Protein AF-A0A3A0B2M3-F1 (afdb_monomer_lite)

Radius of gyration: 29.24 Å; chains: 1; bounding box: 65×42×83 Å

pLDDT: mean 71.59, std 19.66, range [36.34, 98.5]

Secondary structure (DSSP, 8-state):
-HHHHHHHHHHHHH-SSHHHHHSHHHHHHHHHHHHHHHHHHHHHHHHHHTTS--HHHHHHHHHHHHHHHHHHHHHHHHHHSS--GGGT-S-----EEEEEEETTEEEEEEEES-SSEEEEEEEEEEESSTT--SPPSEEEEEEETTTEEEEPBPPBTTBTTEEEEEEEEE-SSEEEEEEEEEE-SSS--EEEEEEEEEETTEEEETT--------THHHHHHHHHHHHHHHHHHHHHHHHTTSTTHHHHHHHHHHHHHHHHHHHHHHHHTT--

Structure (mmCIF, N/CA/C/O backbone):
data_AF-A0A3A0B2M3-F1
#
_entry.id   AF-A0A3A0B2M3-F1
#
loop_
_atom_site.group_PDB
_atom_site.id
_atom_site.type_symbol
_atom_site.label_atom_id
_atom_site.label_alt_id
_atom_site.label_comp_id
_atom_site.label_asym_id
_atom_site.label_entity_id
_atom_site.label_seq_id
_atom_site.pdbx_PDB_ins_code
_atom_site.Cartn_x
_atom_site.Cartn_y
_atom_site.Cartn_z
_atom_site.occupancy
_atom_site.B_iso_or_equiv
_atom_site.auth_seq_id
_atom_site.auth_comp_id
_atom_site.auth_asym_id
_atom_site.auth_atom_id
_atom_site.pdbx_PDB_model_num
ATOM 1 N N . ALA A 1 1 ? -22.576 14.090 24.987 1.00 40.59 1 ALA A N 1
ATOM 2 C CA . ALA A 1 1 ? -22.164 14.483 23.624 1.00 40.59 1 ALA A CA 1
ATOM 3 C C . ALA A 1 1 ? -20.732 14.031 23.325 1.00 40.59 1 ALA A C 1
ATOM 5 O O . ALA A 1 1 ? -20.588 13.093 22.557 1.00 40.59 1 ALA A O 1
ATOM 6 N N . ALA A 1 2 ? -19.710 14.569 24.007 1.00 41.69 2 ALA A N 1
ATOM 7 C CA . ALA A 1 2 ? -18.292 14.256 23.750 1.00 41.69 2 ALA A CA 1
ATOM 8 C C . ALA A 1 2 ? -17.907 12.759 23.834 1.00 41.69 2 ALA A C 1
ATOM 10 O O . ALA A 1 2 ? -17.133 12.273 23.016 1.00 41.69 2 ALA A O 1
ATOM 11 N N . GLY A 1 3 ? -18.474 12.002 24.784 1.00 42.16 3 GLY A N 1
ATOM 12 C CA . GLY A 1 3 ? -18.212 10.559 24.894 1.00 42.16 3 GLY A CA 1
ATOM 13 C C . GLY A 1 3 ? -18.808 9.733 23.748 1.00 42.16 3 GLY A C 1
ATOM 14 O O . GLY A 1 3 ? -18.207 8.758 23.322 1.00 42.16 3 GLY A O 1
ATOM 15 N N . LEU A 1 4 ? -19.952 10.156 23.202 1.00 45.94 4 LEU A N 1
ATOM 16 C CA . LEU A 1 4 ? -20.638 9.480 22.093 1.00 45.94 4 LEU A CA 1
ATOM 17 C C . LEU A 1 4 ? -19.923 9.741 20.762 1.00 45.94 4 LEU A C 1
ATOM 19 O O . LEU A 1 4 ? -19.739 8.821 19.972 1.00 45.94 4 LEU A O 1
ATOM 23 N N . THR A 1 5 ? -19.452 10.973 20.551 1.00 49.47 5 THR A N 1
ATOM 24 C CA . THR A 1 5 ? -18.605 11.327 19.404 1.00 49.47 5 THR A CA 1
ATOM 25 C C . THR A 1 5 ? -17.232 10.660 19.488 1.00 49.47 5 THR A C 1
ATOM 27 O O . THR A 1 5 ? -16.741 10.178 18.475 1.00 49.47 5 THR A O 1
ATOM 30 N N . GLY A 1 6 ? -16.647 10.547 20.687 1.00 50.62 6 GLY A N 1
ATOM 31 C CA . GLY A 1 6 ? -15.408 9.794 20.911 1.00 50.62 6 GLY A CA 1
ATOM 32 C C . GLY A 1 6 ? -15.563 8.292 20.657 1.00 50.62 6 GLY A C 1
ATOM 33 O O . GLY A 1 6 ? -14.692 7.688 20.044 1.00 50.62 6 GLY A O 1
ATOM 34 N N . LEU A 1 7 ? -16.696 7.697 21.050 1.00 52.62 7 LEU A N 1
ATOM 35 C CA . LEU A 1 7 ? -17.005 6.286 20.794 1.00 52.62 7 LEU A CA 1
ATOM 36 C C . LEU A 1 7 ? -17.216 6.003 19.295 1.00 52.62 7 LEU A C 1
ATOM 38 O O . LEU A 1 7 ? -16.755 4.989 18.779 1.00 52.62 7 LEU A O 1
ATOM 42 N N . LEU A 1 8 ? -17.895 6.911 18.586 1.00 54.41 8 LEU A N 1
ATOM 43 C CA . LEU A 1 8 ? -18.106 6.820 17.138 1.00 54.41 8 LEU A CA 1
ATOM 44 C C . LEU A 1 8 ? -16.801 7.004 16.351 1.00 54.41 8 LEU A C 1
ATOM 46 O O . LEU A 1 8 ? -16.586 6.290 15.374 1.00 54.41 8 LEU A O 1
ATOM 50 N N . ALA A 1 9 ? -15.923 7.910 16.791 1.00 52.88 9 ALA A N 1
ATOM 51 C CA . ALA A 1 9 ? -14.593 8.086 16.212 1.00 52.88 9 ALA A CA 1
ATOM 52 C C . ALA A 1 9 ? -13.697 6.859 16.459 1.00 52.88 9 ALA A C 1
ATOM 54 O O . ALA A 1 9 ? -13.091 6.354 15.520 1.00 52.88 9 ALA A O 1
ATOM 55 N N . ALA A 1 10 ? -13.698 6.315 17.680 1.00 51.47 10 ALA A N 1
ATOM 56 C CA . ALA A 1 10 ? -12.967 5.097 18.030 1.00 51.47 10 ALA A CA 1
ATOM 57 C C . ALA A 1 10 ? -13.433 3.883 17.208 1.00 51.47 10 ALA A C 1
ATOM 59 O O . ALA A 1 10 ? -12.614 3.131 16.688 1.00 51.47 10 ALA A O 1
ATOM 60 N N . ARG A 1 11 ? -14.749 3.721 17.006 1.00 57.56 11 ARG A N 1
ATOM 61 C CA . ARG A 1 11 ? -15.293 2.639 16.169 1.00 57.56 11 ARG A CA 1
ATOM 62 C C . ARG A 1 11 ? -14.832 2.736 14.713 1.00 57.56 11 ARG A C 1
ATOM 64 O O . ARG A 1 11 ? -14.599 1.707 14.093 1.00 57.56 11 ARG A O 1
ATOM 71 N N . ARG A 1 12 ? -14.723 3.953 14.172 1.00 55.78 12 ARG A N 1
ATOM 72 C CA . ARG A 1 12 ? -14.242 4.175 12.801 1.00 55.78 12 ARG A CA 1
ATOM 73 C C . ARG A 1 12 ? -12.731 3.975 12.666 1.00 55.78 12 ARG A C 1
ATOM 75 O O . ARG A 1 12 ? -12.301 3.528 11.618 1.00 55.78 12 ARG A O 1
ATOM 82 N N . GLN A 1 13 ? -11.954 4.281 13.707 1.00 52.62 13 GLN A N 1
ATOM 83 C CA . GLN A 1 13 ? -10.486 4.230 13.663 1.00 52.62 13 GLN A CA 1
ATOM 84 C C . GLN A 1 13 ? -9.895 2.847 13.950 1.00 52.62 13 GLN A C 1
ATOM 86 O O . GLN A 1 13 ? -8.870 2.500 13.383 1.00 52.62 13 GLN A O 1
ATOM 91 N N . ILE A 1 14 ? -10.504 2.064 14.843 1.00 53.06 14 ILE A N 1
ATOM 92 C CA . ILE A 1 14 ? -9.879 0.824 15.333 1.00 53.06 14 ILE A CA 1
ATOM 93 C C . ILE A 1 14 ? -10.215 -0.366 14.421 1.00 53.06 14 ILE A C 1
ATOM 95 O O . ILE A 1 14 ? -9.437 -1.310 14.349 1.00 53.06 14 ILE A O 1
ATOM 99 N N . GLY A 1 15 ? -11.342 -0.336 13.697 1.00 47.78 15 GLY A N 1
ATOM 100 C CA . GLY A 1 15 ? -11.754 -1.374 12.736 1.00 47.78 15 GLY A CA 1
ATOM 101 C C . GLY A 1 15 ? -12.092 -2.749 13.349 1.00 47.78 15 GLY A C 1
ATOM 102 O O . GLY A 1 15 ? -13.028 -3.393 12.891 1.00 47.78 15 GLY A O 1
ATOM 103 N N . ASN A 1 16 ? -11.401 -3.162 14.420 1.00 55.19 16 ASN A N 1
ATOM 104 C CA . ASN A 1 16 ? -11.491 -4.444 15.118 1.00 55.19 16 ASN A CA 1
ATOM 105 C C . ASN A 1 16 ? -11.143 -4.342 16.610 1.00 55.19 16 ASN A C 1
ATOM 107 O O . ASN A 1 16 ? -10.372 -3.485 17.023 1.00 55.19 16 ASN A O 1
ATOM 111 N N . TRP A 1 17 ? -11.660 -5.266 17.426 1.00 56.72 17 TRP A N 1
ATOM 112 C CA . TRP A 1 17 ? -11.395 -5.300 18.874 1.00 56.72 17 TRP A CA 1
ATOM 113 C C . TRP A 1 17 ? -9.992 -5.790 19.245 1.00 56.72 17 TRP A C 1
ATOM 115 O O . TRP A 1 17 ? -9.497 -5.389 20.293 1.00 56.72 17 TRP A O 1
ATOM 125 N N . ASP A 1 18 ? -9.310 -6.541 18.378 1.00 52.19 18 ASP A N 1
ATOM 126 C CA . ASP A 1 18 ? -7.882 -6.841 18.573 1.00 52.19 18 ASP A CA 1
ATOM 127 C C . ASP A 1 18 ? -7.075 -5.540 18.575 1.00 52.19 18 ASP A C 1
ATOM 129 O O . ASP A 1 18 ? -6.241 -5.311 19.443 1.00 52.19 18 ASP A O 1
ATOM 133 N N . GLY A 1 19 ? -7.461 -4.581 17.727 1.00 54.56 19 GLY A N 1
ATOM 134 C CA . GLY A 1 19 ? -6.887 -3.243 17.747 1.00 54.56 19 GLY A CA 1
ATOM 135 C C . GLY A 1 19 ? -7.123 -2.494 19.063 1.00 54.56 19 GLY A C 1
ATOM 136 O O . GLY A 1 19 ? -6.369 -1.584 19.387 1.00 54.56 19 GLY A O 1
ATOM 137 N N . LEU A 1 20 ? -8.121 -2.868 19.868 1.00 55.94 20 LEU A N 1
ATOM 138 C CA . LEU A 1 20 ? -8.372 -2.241 21.167 1.00 55.94 20 LEU A CA 1
ATOM 139 C C . LEU A 1 20 ? -7.405 -2.690 22.265 1.00 55.94 20 LEU A C 1
ATOM 141 O O . LEU A 1 20 ? -7.225 -1.950 23.229 1.00 55.94 20 LEU A O 1
ATOM 145 N N . VAL A 1 21 ? -6.788 -3.860 22.134 1.00 62.50 21 VAL A N 1
ATOM 146 C CA . VAL A 1 21 ? -5.862 -4.394 23.145 1.00 62.50 21 VAL A CA 1
ATOM 147 C C . VAL A 1 21 ? -4.427 -4.448 22.620 1.00 62.50 21 VAL A C 1
ATOM 149 O O . VAL A 1 21 ? -3.500 -4.200 23.387 1.00 62.50 21 VAL A O 1
ATOM 152 N N . ASP A 1 22 ? -4.259 -4.662 21.314 1.00 54.16 22 ASP A N 1
ATOM 153 C CA . ASP A 1 22 ? -2.958 -4.818 20.658 1.00 54.16 22 ASP A CA 1
ATOM 154 C C . ASP A 1 22 ? -2.401 -3.509 20.091 1.00 54.16 22 ASP A C 1
ATOM 156 O O . ASP A 1 22 ? -1.199 -3.416 19.840 1.00 54.16 22 ASP A O 1
ATOM 160 N N . THR A 1 23 ? -3.231 -2.470 19.904 1.00 55.34 23 THR A N 1
ATOM 161 C CA . THR A 1 23 ? -2.711 -1.151 19.511 1.00 55.34 23 THR A CA 1
ATOM 162 C C . THR A 1 23 ? -2.535 -0.243 20.728 1.00 55.34 23 THR A C 1
ATOM 164 O O . THR A 1 23 ? -3.391 -0.217 21.623 1.00 55.34 23 THR A O 1
ATOM 167 N N . PRO A 1 24 ? -1.479 0.594 20.748 1.00 57.19 24 PRO A N 1
ATOM 168 C CA . PRO A 1 24 ? -1.301 1.619 21.774 1.00 57.19 24 PRO A CA 1
ATOM 169 C C . PRO A 1 24 ? -2.536 2.523 21.928 1.00 57.19 24 PRO A C 1
ATOM 171 O O . PRO A 1 24 ? -2.872 2.939 23.036 1.00 57.19 24 PRO A O 1
ATOM 174 N N . TYR A 1 25 ? -3.247 2.796 20.827 1.00 60.53 25 TYR A N 1
ATOM 175 C CA . TYR A 1 25 ? -4.474 3.594 20.817 1.00 60.53 25 TYR A CA 1
ATOM 176 C C . TYR A 1 25 ? -5.606 2.933 21.608 1.00 60.53 25 TYR A C 1
ATOM 178 O O . TYR A 1 25 ? -6.249 3.570 22.449 1.00 60.53 25 TYR A O 1
ATOM 186 N N . GLY A 1 26 ? -5.835 1.649 21.345 1.00 62.22 26 GLY A N 1
ATOM 187 C CA . GLY A 1 26 ? -6.844 0.849 22.014 1.00 62.22 26 GLY A CA 1
ATOM 188 C C . GLY A 1 26 ? -6.680 0.840 23.530 1.00 62.22 26 GLY A C 1
ATOM 189 O O . GLY A 1 26 ? -7.622 1.133 24.274 1.00 62.22 26 GLY A O 1
ATOM 190 N N . LEU A 1 27 ? -5.445 0.618 23.980 1.00 63.41 27 LEU A N 1
ATOM 191 C CA . LEU A 1 27 ? -5.093 0.609 25.394 1.00 63.41 27 LEU A CA 1
ATOM 192 C C . LEU A 1 27 ? -5.392 1.964 26.058 1.00 63.41 27 LEU A C 1
ATOM 194 O O . LEU A 1 27 ? -6.010 2.018 27.125 1.00 63.41 27 LEU A O 1
ATOM 198 N N . TRP A 1 28 ? -5.060 3.076 25.396 1.00 67.38 28 TRP A N 1
ATOM 199 C CA . TRP A 1 28 ? -5.401 4.416 25.882 1.00 67.38 28 TRP A CA 1
ATOM 200 C C . TRP A 1 28 ? -6.911 4.677 25.935 1.00 67.38 28 TRP A C 1
ATOM 202 O O . TRP A 1 28 ? -7.394 5.352 26.850 1.00 67.38 28 TRP A O 1
ATOM 212 N N . PHE A 1 29 ? -7.676 4.145 24.984 1.00 67.62 29 PHE A N 1
ATOM 213 C CA . PHE A 1 29 ? -9.132 4.243 24.990 1.00 67.62 29 PHE A CA 1
ATOM 214 C C . PHE A 1 29 ? -9.759 3.457 26.155 1.00 67.62 29 PHE A C 1
ATOM 216 O O . PHE A 1 29 ? -10.631 3.987 26.850 1.00 67.62 29 PHE A O 1
ATOM 223 N N . ILE A 1 30 ? -9.272 2.242 26.432 1.00 69.00 30 ILE A N 1
ATOM 224 C CA . ILE A 1 30 ? -9.694 1.429 27.586 1.00 69.00 30 ILE A CA 1
ATOM 225 C C . ILE A 1 30 ? -9.418 2.168 28.899 1.00 69.00 30 ILE A C 1
ATOM 227 O O . ILE A 1 30 ? -10.302 2.259 29.755 1.00 69.00 30 ILE A O 1
ATOM 231 N N . VAL A 1 31 ? -8.229 2.764 29.045 1.00 69.94 31 VAL A N 1
ATOM 232 C CA . VAL A 1 31 ? -7.876 3.571 30.224 1.00 69.94 31 VAL A CA 1
ATOM 233 C C . VAL A 1 31 ? -8.857 4.735 30.407 1.00 69.94 31 VAL A C 1
ATOM 235 O O . VAL A 1 31 ? -9.361 4.947 31.511 1.00 69.94 31 VAL A O 1
ATOM 238 N N . LYS A 1 32 ? -9.204 5.456 29.332 1.00 65.69 32 LYS A N 1
ATOM 239 C CA . LYS A 1 32 ? -10.190 6.553 29.384 1.00 65.69 32 LYS A CA 1
ATOM 240 C C . LYS A 1 32 ? -11.571 6.066 29.836 1.00 65.69 32 LYS A C 1
ATOM 242 O O . LYS A 1 32 ? -12.200 6.714 30.675 1.00 65.69 32 LYS A O 1
ATOM 247 N N . LEU A 1 33 ? -12.034 4.924 29.327 1.00 65.50 33 LEU A N 1
ATOM 248 C CA . LEU A 1 33 ? -13.301 4.311 29.741 1.00 65.50 33 LEU A CA 1
ATOM 249 C C . LEU A 1 33 ? -13.297 3.926 31.224 1.00 65.50 33 LEU A C 1
ATOM 251 O O . LEU A 1 33 ? -14.255 4.238 31.932 1.00 65.50 33 LEU A O 1
ATOM 255 N N . LEU A 1 34 ? -12.211 3.319 31.707 1.00 70.19 34 LEU A N 1
ATOM 256 C CA . LEU A 1 34 ? -12.038 2.968 33.119 1.00 70.19 34 LEU A CA 1
ATOM 257 C C . LEU A 1 34 ? -12.140 4.196 34.028 1.00 70.19 34 LEU A C 1
ATOM 259 O O . LEU A 1 34 ? -12.860 4.162 35.027 1.00 70.19 34 LEU A O 1
ATOM 263 N N . VAL A 1 35 ? -11.487 5.302 33.656 1.00 69.94 35 VAL A N 1
ATOM 264 C CA . VAL A 1 35 ? -11.556 6.564 34.411 1.00 69.94 35 VAL A CA 1
ATOM 265 C C . VAL A 1 35 ? -12.989 7.104 34.465 1.00 69.94 35 VAL A C 1
ATOM 267 O O . VAL A 1 35 ? -13.445 7.520 35.531 1.00 69.94 35 VAL A O 1
ATOM 270 N N . ILE A 1 36 ? -13.729 7.061 33.351 1.00 68.12 36 ILE A N 1
ATOM 271 C CA . ILE A 1 36 ? -15.131 7.512 33.304 1.00 68.12 36 ILE A CA 1
ATOM 272 C C . ILE A 1 36 ? -16.019 6.637 34.196 1.00 68.12 36 ILE A C 1
ATOM 274 O O . ILE A 1 36 ? -16.822 7.167 34.965 1.00 68.12 36 ILE A O 1
ATOM 278 N N . VAL A 1 37 ? -15.874 5.310 34.130 1.00 70.00 37 VAL A N 1
ATOM 279 C CA . VAL A 1 37 ? -16.649 4.372 34.960 1.00 70.00 37 VAL A CA 1
ATOM 280 C C . VAL A 1 37 ? -16.361 4.591 36.445 1.00 70.00 37 VAL A C 1
ATOM 282 O O . VAL A 1 37 ? -17.299 4.669 37.240 1.00 70.00 37 VAL A O 1
ATOM 285 N N . LEU A 1 38 ? -15.091 4.770 36.822 1.00 67.94 38 LEU A N 1
ATOM 286 C CA . LEU A 1 38 ? -14.694 5.095 38.195 1.00 67.94 38 LEU A CA 1
ATOM 287 C C . LEU A 1 38 ? -15.310 6.418 38.667 1.00 67.94 38 LEU A C 1
ATOM 289 O O . LEU A 1 38 ? -15.880 6.478 39.759 1.00 67.94 38 LEU A O 1
ATOM 293 N N . ALA A 1 39 ? -15.260 7.463 37.836 1.00 65.06 39 ALA A N 1
ATOM 294 C CA . ALA A 1 39 ? -15.858 8.758 38.152 1.00 65.06 39 ALA A CA 1
ATOM 295 C C . ALA A 1 39 ? -17.380 8.652 38.353 1.00 65.06 39 ALA A C 1
ATOM 297 O O . ALA A 1 39 ? -17.919 9.166 39.337 1.00 65.06 39 ALA A O 1
ATOM 298 N N . LEU A 1 40 ? -18.080 7.932 37.471 1.00 67.56 40 LEU A N 1
ATOM 299 C CA . LEU A 1 40 ? -19.522 7.706 37.588 1.00 67.56 40 LEU A CA 1
ATOM 300 C C . LEU A 1 40 ? -19.870 6.894 38.843 1.00 67.56 40 LEU A C 1
ATOM 302 O O . LEU A 1 40 ? -20.776 7.287 39.582 1.00 67.56 40 LEU A O 1
ATOM 306 N N . GLY A 1 41 ? -19.116 5.832 39.138 1.00 68.50 41 GLY A N 1
ATOM 307 C CA . GLY A 1 41 ? -19.287 5.025 40.349 1.00 68.50 41 GLY A CA 1
ATOM 308 C C . GLY A 1 41 ? -19.162 5.853 41.631 1.00 68.50 41 GLY A C 1
ATOM 309 O O . GLY A 1 41 ? -19.988 5.737 42.535 1.00 68.50 41 GLY A O 1
ATOM 310 N N . LEU A 1 42 ? -18.198 6.774 41.681 1.00 64.00 42 LEU A N 1
ATOM 311 C CA . LEU A 1 42 ? -18.011 7.684 42.816 1.00 64.00 42 LEU A CA 1
ATOM 312 C C . LEU A 1 42 ? -19.157 8.681 42.990 1.00 64.00 42 LEU A C 1
ATOM 314 O O . LEU A 1 42 ? -19.599 8.916 44.118 1.00 64.00 42 LEU A O 1
ATOM 318 N N . THR A 1 43 ? -19.678 9.242 41.896 1.00 64.75 43 THR A N 1
ATOM 319 C CA . THR A 1 43 ? -20.846 10.139 41.980 1.00 64.75 43 THR A CA 1
ATOM 320 C C . THR A 1 43 ? -22.098 9.410 42.464 1.00 64.75 43 THR A C 1
ATOM 322 O O . THR A 1 43 ? -22.903 9.985 43.195 1.00 64.75 43 THR A O 1
ATOM 325 N N . ALA A 1 44 ? -22.250 8.127 42.123 1.00 67.00 44 ALA A N 1
ATOM 326 C CA . ALA A 1 44 ? -23.338 7.294 42.626 1.00 67.00 44 ALA A CA 1
ATOM 327 C C . ALA A 1 44 ? -23.170 6.939 44.118 1.00 67.00 44 ALA A C 1
ATOM 329 O O . ALA A 1 44 ? -24.165 6.750 44.817 1.00 67.00 44 ALA A O 1
ATOM 330 N N . TRP A 1 45 ? -21.932 6.904 44.626 1.00 62.06 45 TRP A N 1
ATOM 331 C CA . TRP A 1 45 ? -21.626 6.567 46.021 1.00 62.06 45 TRP A CA 1
ATOM 332 C C . TRP A 1 45 ? -21.849 7.732 47.005 1.00 62.06 45 TRP A C 1
ATOM 334 O O . TRP A 1 45 ? -22.167 7.510 48.176 1.00 62.06 45 TRP A O 1
ATOM 344 N N . GLN A 1 46 ? -21.737 8.989 46.555 1.00 62.00 46 GLN A N 1
ATOM 345 C CA . GLN A 1 46 ? -21.932 10.188 47.392 1.00 62.00 46 GLN A CA 1
ATOM 346 C C . GLN A 1 46 ? -23.184 10.180 48.298 1.00 62.00 46 GLN A C 1
ATOM 348 O O . GLN A 1 46 ? -23.046 10.465 49.495 1.00 62.00 46 GLN A O 1
ATOM 353 N N . PRO A 1 47 ? -24.397 9.872 47.797 1.00 61.16 47 PRO A N 1
ATOM 354 C CA . PRO A 1 47 ? -25.610 9.897 48.618 1.00 61.16 47 PRO A CA 1
ATOM 355 C C . PRO A 1 47 ? -25.650 8.809 49.704 1.00 61.16 47 PRO A C 1
ATOM 357 O O . PRO A 1 47 ? -26.304 9.003 50.730 1.00 61.16 47 PRO A O 1
ATOM 360 N N . LEU A 1 48 ? -24.930 7.694 49.533 1.00 61.56 48 LEU A N 1
ATOM 361 C CA . LEU A 1 48 ? -24.852 6.623 50.536 1.00 61.56 48 LEU A CA 1
ATOM 362 C C . LEU A 1 48 ? -24.005 7.046 51.746 1.00 61.56 48 LEU A C 1
ATOM 364 O O . LEU A 1 48 ? -24.371 6.779 52.889 1.00 61.56 48 LEU A O 1
ATOM 368 N N . LEU A 1 49 ? -22.920 7.787 51.508 1.00 61.53 49 LEU A N 1
ATOM 369 C CA . LEU A 1 49 ? -22.048 8.317 52.564 1.00 61.53 49 LEU A CA 1
ATOM 370 C C . LEU A 1 49 ? -22.726 9.405 53.407 1.00 61.53 49 LEU A C 1
ATOM 372 O O . LEU A 1 49 ? -22.477 9.494 54.605 1.00 61.53 49 LEU A O 1
ATOM 376 N N . HIS A 1 50 ? -23.634 10.190 52.820 1.00 59.88 50 HIS A N 1
ATOM 377 C CA . HIS A 1 50 ? -24.377 11.225 53.551 1.00 59.88 50 HIS A CA 1
ATOM 378 C C . HIS A 1 50 ? -25.344 10.651 54.600 1.00 59.88 50 HIS A C 1
ATOM 380 O O . HIS A 1 50 ? -25.737 11.363 55.527 1.00 59.88 50 HIS A O 1
ATOM 386 N N . ARG A 1 51 ? -25.713 9.368 54.483 1.00 61.94 51 ARG A N 1
ATOM 387 C CA . ARG A 1 51 ? -26.570 8.665 55.452 1.00 61.94 51 ARG A CA 1
ATOM 388 C C . ARG A 1 51 ? -25.791 8.045 56.605 1.00 61.94 51 ARG A C 1
ATOM 390 O O . ARG A 1 51 ? -26.327 7.935 57.702 1.00 61.94 51 ARG A O 1
ATOM 397 N N . ALA A 1 52 ? -24.524 7.703 56.390 1.00 58.59 52 ALA A N 1
ATOM 398 C CA . ALA A 1 52 ? -23.631 7.174 57.414 1.00 58.59 52 ALA A CA 1
ATOM 399 C C . ALA A 1 52 ? -23.003 8.321 58.233 1.00 58.59 52 ALA A C 1
ATOM 401 O O . ALA A 1 52 ? -21.813 8.620 58.129 1.00 58.59 52 ALA A O 1
ATOM 402 N N . ARG A 1 53 ? -23.812 9.025 59.034 1.00 53.44 53 ARG A N 1
ATOM 403 C CA . ARG A 1 53 ? -23.333 10.127 59.884 1.00 53.44 53 ARG A CA 1
ATOM 404 C C . ARG A 1 53 ? -22.615 9.599 61.131 1.00 53.44 53 ARG A C 1
ATOM 406 O O . ARG A 1 53 ? -23.227 9.392 62.169 1.00 53.44 53 ARG A O 1
ATOM 413 N N . GLY A 1 54 ? -21.296 9.448 61.019 1.00 59.38 54 GLY A N 1
ATOM 414 C CA . GLY A 1 54 ? -20.352 9.378 62.138 1.00 59.38 54 GLY A CA 1
ATOM 415 C C . GLY A 1 54 ? -19.205 10.363 61.896 1.00 59.38 54 GLY A C 1
ATOM 416 O O . GLY A 1 54 ? -18.507 10.266 60.885 1.00 59.38 54 GLY A O 1
ATOM 417 N N . THR A 1 55 ? -19.016 11.332 62.795 1.00 59.69 55 THR A N 1
ATOM 418 C CA . THR A 1 55 ? -18.197 12.549 62.588 1.00 59.69 55 THR A CA 1
ATOM 419 C C . THR A 1 55 ? -16.733 12.283 62.202 1.00 59.69 55 THR A C 1
ATOM 421 O O . THR A 1 55 ? -16.140 13.080 61.479 1.00 59.69 55 THR A O 1
ATOM 424 N N . GLY A 1 56 ? -16.159 11.135 62.585 1.00 63.72 56 GLY A N 1
ATOM 425 C CA . GLY A 1 56 ? -14.786 10.746 62.226 1.00 63.72 56 GLY A CA 1
ATOM 426 C C . GLY A 1 56 ? -14.624 9.971 60.906 1.00 63.72 56 GLY A C 1
ATOM 427 O O . GLY A 1 56 ? -13.539 9.977 60.319 1.00 63.72 56 GLY A O 1
ATOM 428 N N . ALA A 1 57 ? -15.674 9.299 60.422 1.00 60.56 57 ALA A N 1
ATOM 429 C CA . ALA A 1 57 ? -15.635 8.534 59.168 1.00 60.56 57 ALA A CA 1
ATOM 430 C C . ALA A 1 57 ? -15.860 9.443 57.950 1.00 60.56 57 ALA A C 1
ATOM 432 O O . ALA A 1 57 ? -15.226 9.262 56.911 1.00 60.56 57 ALA A O 1
ATOM 433 N N . VAL A 1 58 ? -16.683 10.482 58.121 1.00 62.66 58 VAL A N 1
ATOM 434 C CA . VAL A 1 58 ? -16.973 11.486 57.088 1.00 62.66 58 VAL A CA 1
ATOM 435 C C . VAL A 1 58 ? -15.708 12.249 56.688 1.00 62.66 58 VAL A C 1
ATOM 437 O O . VAL A 1 58 ? -15.441 12.398 55.500 1.00 62.66 58 VAL A O 1
ATOM 440 N N . ALA A 1 59 ? -14.871 12.655 57.649 1.00 66.19 59 ALA A N 1
ATOM 441 C CA . ALA A 1 59 ? -13.628 13.376 57.358 1.00 66.19 59 ALA A CA 1
ATOM 442 C C . ALA A 1 59 ? -12.607 12.523 56.576 1.00 66.19 59 ALA A C 1
ATOM 444 O O . ALA A 1 59 ? -11.943 13.025 55.667 1.00 66.19 59 ALA A O 1
ATOM 445 N N . ARG A 1 60 ? -12.500 11.222 56.887 1.00 68.62 60 ARG A N 1
ATOM 446 C CA . ARG A 1 60 ? -11.643 10.282 56.140 1.00 68.62 60 ARG A CA 1
ATOM 447 C C . ARG A 1 60 ? -12.181 10.006 54.738 1.00 68.62 60 ARG A C 1
ATOM 449 O O . ARG A 1 60 ? -11.402 10.034 53.789 1.00 68.62 60 ARG A O 1
ATOM 456 N N . ALA A 1 61 ? -13.493 9.820 54.600 1.00 66.81 61 ALA A N 1
ATOM 457 C CA . ALA A 1 61 ? -14.139 9.656 53.301 1.00 66.81 61 ALA A CA 1
ATOM 458 C C . ALA A 1 61 ? -13.930 10.891 52.411 1.00 66.81 61 ALA A C 1
ATOM 460 O O . ALA A 1 61 ? -13.572 10.752 51.247 1.00 66.81 61 ALA A O 1
ATOM 461 N N . HIS A 1 62 ? -14.044 12.097 52.975 1.00 67.06 62 HIS A N 1
ATOM 462 C CA . HIS A 1 62 ? -13.842 13.343 52.236 1.00 67.06 62 HIS A CA 1
ATOM 463 C C . HIS A 1 62 ? -12.392 13.510 51.751 1.00 67.06 62 HIS A C 1
ATOM 465 O O . HIS A 1 62 ? -12.166 13.940 50.622 1.00 67.06 62 HIS A O 1
ATOM 471 N N . ARG A 1 63 ? -11.397 13.128 52.569 1.00 71.56 63 ARG A N 1
ATOM 472 C CA . ARG A 1 63 ? -9.978 13.138 52.162 1.00 71.56 63 ARG A CA 1
ATOM 473 C C . ARG A 1 63 ? -9.686 12.118 51.061 1.00 71.56 63 ARG A C 1
ATOM 475 O O . ARG A 1 63 ? -8.992 12.459 50.109 1.00 71.56 63 ARG A O 1
ATOM 482 N N . ALA A 1 64 ? -10.242 10.909 51.157 1.00 65.44 64 ALA A N 1
ATOM 483 C CA . ALA A 1 64 ? -10.116 9.895 50.108 1.00 65.44 64 ALA A CA 1
ATOM 484 C C . ALA A 1 64 ? -10.747 10.367 48.788 1.00 65.44 64 ALA A C 1
ATOM 486 O O . ALA A 1 64 ? -10.179 10.170 47.717 1.00 65.44 64 ALA A O 1
ATOM 487 N N . GLN A 1 65 ? -11.882 11.061 48.871 1.00 65.25 65 GLN A N 1
ATOM 488 C CA . GLN A 1 65 ? -12.588 11.595 47.712 1.00 65.25 65 GLN A CA 1
ATOM 489 C C . GLN A 1 65 ? -11.804 12.715 47.016 1.00 65.25 65 GLN A C 1
ATOM 491 O O . GLN A 1 65 ? -11.709 12.720 45.792 1.00 65.25 65 GLN A O 1
ATOM 496 N N . VAL A 1 66 ? -11.190 13.624 47.782 1.00 69.69 66 VAL A N 1
ATOM 497 C CA . VAL A 1 66 ? -10.331 14.692 47.241 1.00 69.69 66 VAL A CA 1
ATOM 498 C C . VAL A 1 66 ? -9.048 14.120 46.635 1.00 69.69 66 VAL A C 1
ATOM 500 O O . VAL A 1 66 ? -8.681 14.509 45.529 1.00 69.69 66 VAL A O 1
ATOM 503 N N . ALA A 1 67 ? -8.393 13.166 47.305 1.00 67.56 67 ALA A N 1
ATOM 504 C CA . ALA A 1 67 ? -7.190 12.516 46.781 1.00 67.56 67 ALA A CA 1
ATOM 505 C C . ALA A 1 67 ? -7.471 11.775 45.464 1.00 67.56 67 ALA A C 1
ATOM 507 O O . ALA A 1 67 ? -6.703 11.884 44.510 1.00 67.56 67 ALA A O 1
ATOM 508 N N . PHE A 1 68 ? -8.606 11.078 45.379 1.00 64.50 68 PHE A N 1
ATOM 509 C CA . PHE A 1 68 ? -9.002 10.366 44.170 1.00 64.50 68 PHE A CA 1
ATOM 510 C C . PHE A 1 68 ? -9.439 11.312 43.044 1.00 64.50 68 PHE A C 1
ATOM 512 O O . PHE A 1 68 ? -9.058 11.107 41.897 1.00 64.50 68 PHE A O 1
ATOM 519 N N . ALA A 1 69 ? -10.186 12.380 43.350 1.00 61.22 69 ALA A N 1
ATOM 520 C CA . ALA A 1 69 ? -10.515 13.414 42.367 1.00 61.22 69 ALA A CA 1
ATOM 521 C C . ALA A 1 69 ? -9.244 14.071 41.805 1.00 61.22 69 ALA A C 1
ATOM 523 O O . ALA A 1 69 ? -9.136 14.260 40.596 1.00 61.22 69 ALA A O 1
ATOM 524 N N . GLY A 1 70 ? -8.251 14.333 42.662 1.00 63.41 70 GLY A N 1
ATOM 525 C CA . GLY A 1 70 ? -6.922 14.779 42.247 1.00 63.41 70 GLY A CA 1
ATOM 526 C C . GLY A 1 70 ? -6.226 13.773 41.327 1.00 63.41 70 GLY A C 1
ATOM 527 O O . GLY A 1 70 ? -5.716 14.164 40.282 1.00 63.41 70 GLY A O 1
ATOM 528 N N . ALA A 1 71 ? -6.271 12.478 41.652 1.00 62.00 71 ALA A N 1
ATOM 529 C CA . ALA A 1 71 ? -5.710 11.422 40.806 1.00 62.00 71 ALA A CA 1
ATOM 530 C C . ALA A 1 71 ? -6.403 11.328 39.433 1.00 62.00 71 ALA A C 1
ATOM 532 O O . ALA A 1 71 ? -5.726 11.186 38.419 1.00 62.00 71 ALA A O 1
ATOM 533 N N . VAL A 1 72 ? -7.732 11.472 39.377 1.00 61.97 72 VAL A N 1
ATOM 534 C CA . VAL A 1 72 ? -8.504 11.498 38.122 1.00 61.97 72 VAL A CA 1
ATOM 535 C C . VAL A 1 72 ? -8.153 12.720 37.277 1.00 61.97 72 VAL A C 1
ATOM 537 O O . VAL A 1 72 ? -7.974 12.584 36.071 1.00 61.97 72 VAL A O 1
ATOM 540 N N . VAL A 1 73 ? -8.024 13.901 37.888 1.00 60.69 73 VAL A N 1
ATOM 541 C CA . VAL A 1 73 ? -7.629 15.129 37.178 1.00 60.69 73 VAL A CA 1
ATOM 542 C C . VAL A 1 73 ? -6.193 15.031 36.665 1.00 60.69 73 VAL A C 1
ATOM 544 O O . VAL A 1 73 ? -5.944 15.402 35.524 1.00 60.69 73 VAL A O 1
ATOM 547 N N . LEU A 1 74 ? -5.261 14.480 37.449 1.00 58.50 74 LEU A N 1
ATOM 548 C CA . LEU A 1 74 ? -3.878 14.250 37.015 1.00 58.50 74 LEU A CA 1
ATOM 549 C C . LEU A 1 74 ? -3.794 13.214 35.887 1.00 58.50 74 LEU A C 1
ATOM 551 O O . LEU A 1 74 ? -3.079 13.434 34.912 1.00 58.50 74 LEU A O 1
ATOM 555 N N . ALA A 1 75 ? -4.566 12.126 35.975 1.00 58.50 75 ALA A N 1
ATOM 556 C CA . ALA A 1 75 ? -4.672 11.141 34.904 1.00 58.50 75 ALA A CA 1
ATOM 557 C C . ALA A 1 75 ? -5.263 11.768 33.634 1.00 58.50 75 ALA A C 1
ATOM 559 O O . ALA A 1 75 ? -4.708 11.593 32.556 1.00 58.50 75 ALA A O 1
ATOM 560 N N . ALA A 1 76 ? -6.343 12.548 33.754 1.00 56.81 76 ALA A N 1
ATOM 561 C CA . ALA A 1 76 ? -6.950 13.267 32.637 1.00 56.81 76 ALA A CA 1
ATOM 562 C C . ALA A 1 76 ? -5.986 14.290 32.012 1.00 56.81 76 ALA A C 1
ATOM 564 O O . ALA A 1 76 ? -5.899 14.352 30.791 1.00 56.81 76 ALA A O 1
ATOM 565 N N . ALA A 1 77 ? -5.226 15.033 32.823 1.00 54.47 77 ALA A N 1
ATOM 566 C CA . ALA A 1 77 ? -4.231 15.996 32.358 1.00 54.47 77 ALA A CA 1
ATOM 567 C C . ALA A 1 77 ? -3.082 15.315 31.590 1.00 54.47 77 ALA A C 1
ATOM 569 O O . ALA A 1 77 ? -2.736 15.754 30.492 1.00 54.47 77 ALA A O 1
ATOM 570 N N . GLY A 1 78 ? -2.556 14.197 32.107 1.00 55.44 78 GLY A N 1
ATOM 571 C CA . GLY A 1 78 ? -1.561 13.380 31.400 1.00 55.44 78 GLY A CA 1
ATOM 572 C C . GLY A 1 78 ? -2.111 12.749 30.114 1.00 55.44 78 GLY A C 1
ATOM 573 O O . GLY A 1 78 ? -1.421 12.684 29.102 1.00 55.44 78 GLY A O 1
ATOM 574 N N . LEU A 1 79 ? -3.388 12.355 30.118 1.00 51.66 79 LEU A N 1
ATOM 575 C CA . LEU A 1 79 ? -4.111 11.836 28.950 1.00 51.66 79 LEU A CA 1
ATOM 576 C C . LEU A 1 79 ? -4.416 12.902 27.887 1.00 51.66 79 LEU A C 1
ATOM 578 O O . LEU A 1 79 ? -4.678 12.548 26.739 1.00 51.66 79 LEU A O 1
ATOM 582 N N . THR A 1 80 ? -4.451 14.184 28.262 1.00 54.69 80 THR A N 1
ATOM 583 C CA . THR A 1 80 ? -4.602 15.307 27.323 1.00 54.69 80 THR A CA 1
ATOM 584 C C . THR A 1 80 ? -3.270 15.822 26.786 1.00 54.69 80 THR A C 1
ATOM 586 O O . THR A 1 80 ? -3.271 16.506 25.768 1.00 54.69 80 THR A O 1
ATOM 589 N N . SER A 1 81 ? -2.144 15.497 27.435 1.00 49.78 81 SER A N 1
ATOM 590 C CA . SER A 1 81 ? -0.804 15.846 26.948 1.00 49.78 81 SER A CA 1
ATOM 591 C C . SER A 1 81 ? -0.199 14.794 26.017 1.00 49.78 81 SER A C 1
ATOM 593 O O . SER A 1 81 ? 0.880 15.019 25.474 1.00 49.78 81 SER A O 1
ATOM 595 N N . THR A 1 82 ? -0.850 13.642 25.832 1.00 47.25 82 THR A N 1
ATOM 596 C CA . THR A 1 82 ? -0.439 12.670 24.817 1.00 47.25 82 THR A CA 1
ATOM 597 C C . THR A 1 82 ? -0.947 13.105 23.442 1.00 47.25 82 THR A C 1
ATOM 599 O O . THR A 1 82 ? -2.093 13.526 23.280 1.00 47.25 82 THR A O 1
ATOM 602 N N . VAL A 1 83 ? -0.030 13.072 22.472 1.00 40.84 83 VAL A N 1
ATOM 603 C CA . VAL A 1 83 ? -0.154 13.598 21.103 1.00 40.84 83 VAL A CA 1
ATOM 604 C C . VAL A 1 83 ? -1.500 13.216 20.460 1.00 40.84 83 VAL A C 1
ATOM 606 O O . VAL A 1 83 ? -1.949 12.079 20.632 1.00 40.84 83 VAL A O 1
ATOM 609 N N . PRO A 1 84 ? -2.161 14.117 19.700 1.00 41.22 84 PRO A N 1
ATOM 610 C CA . PRO A 1 84 ? -3.394 13.783 19.000 1.00 41.22 84 PRO A CA 1
ATOM 611 C C . PRO A 1 84 ? -3.139 12.640 18.008 1.00 41.22 84 PRO A C 1
ATOM 613 O O . PRO A 1 84 ? -2.522 12.838 16.966 1.00 41.22 84 PRO A O 1
ATOM 616 N N . ALA A 1 85 ? -3.675 11.453 18.295 1.00 44.06 85 ALA A N 1
ATOM 617 C CA . ALA A 1 85 ? -3.595 10.269 17.430 1.00 44.06 85 ALA A CA 1
ATOM 618 C C . ALA A 1 85 ? -4.353 10.415 16.088 1.00 44.06 85 ALA A C 1
ATOM 620 O O . ALA A 1 85 ? -4.501 9.456 15.341 1.00 44.06 85 ALA A O 1
ATOM 621 N N . ALA A 1 86 ? -4.844 11.616 15.766 1.00 39.06 86 ALA A N 1
ATOM 622 C CA . ALA A 1 86 ? -5.421 11.928 14.462 1.00 39.06 86 ALA A CA 1
ATOM 623 C C . ALA A 1 86 ? -4.362 11.988 13.344 1.00 39.06 86 ALA A C 1
ATOM 625 O O . ALA A 1 86 ? -4.733 11.994 12.176 1.00 39.06 86 ALA A O 1
ATOM 626 N N . VAL A 1 87 ? -3.068 12.026 13.684 1.00 40.81 87 VAL A N 1
ATOM 627 C CA . VAL A 1 87 ? -1.978 12.112 12.697 1.00 40.81 87 VAL A CA 1
ATOM 628 C C . VAL A 1 87 ? -1.540 10.735 12.166 1.00 40.81 87 VAL A C 1
ATOM 630 O O . VAL A 1 87 ? -0.925 10.683 11.110 1.00 40.81 87 VAL A O 1
ATOM 633 N N . GLU A 1 88 ? -1.902 9.617 12.809 1.00 42.56 88 GLU A N 1
ATOM 634 C CA . GLU A 1 88 ? -1.437 8.279 12.378 1.00 42.56 88 GLU A CA 1
ATOM 635 C C . GLU A 1 88 ? -2.481 7.416 11.641 1.00 42.56 88 GLU A C 1
ATOM 637 O O . GLU A 1 88 ? -2.106 6.425 11.026 1.00 42.56 88 GLU A O 1
ATOM 642 N N . LEU A 1 89 ? -3.773 7.767 11.655 1.00 44.84 89 LEU A N 1
ATOM 643 C CA . LEU A 1 89 ? -4.857 6.907 11.127 1.00 44.84 89 LEU A CA 1
ATOM 644 C C . LEU A 1 89 ? -5.908 7.676 10.305 1.00 44.84 89 LEU A C 1
ATOM 646 O O . LEU A 1 89 ? -7.079 7.295 10.252 1.00 44.84 89 LEU A O 1
ATOM 650 N N . GLY A 1 90 ? -5.532 8.804 9.703 1.00 36.75 90 GLY A N 1
ATOM 651 C CA . GLY A 1 90 ? -6.415 9.492 8.763 1.00 36.75 90 GLY A CA 1
ATOM 652 C C . GLY A 1 90 ? -6.522 8.697 7.465 1.00 36.75 90 GLY A C 1
ATOM 653 O O . GLY A 1 90 ? -5.537 8.656 6.744 1.00 36.75 90 GLY A O 1
ATOM 654 N N . ASP A 1 91 ? -7.684 8.090 7.187 1.00 44.00 91 ASP A N 1
ATOM 655 C CA . ASP A 1 91 ? -8.135 7.641 5.854 1.00 44.00 91 ASP A CA 1
ATOM 656 C C . ASP A 1 91 ? -7.034 7.067 4.938 1.00 44.00 91 ASP A C 1
ATOM 658 O O . ASP A 1 91 ? -6.962 7.377 3.745 1.00 44.00 91 ASP A O 1
ATOM 662 N N . THR A 1 92 ? -6.149 6.223 5.471 1.00 51.50 92 THR A N 1
ATOM 663 C CA . THR A 1 92 ? -5.167 5.515 4.656 1.00 51.50 92 THR A CA 1
ATOM 664 C C . THR A 1 92 ? -5.907 4.426 3.899 1.00 51.50 92 THR A C 1
ATOM 666 O O . THR A 1 92 ? -6.031 3.292 4.353 1.00 51.50 92 THR A O 1
ATOM 669 N N . GLN A 1 93 ? -6.426 4.799 2.728 1.00 60.34 93 GLN A N 1
ATOM 670 C CA . GLN A 1 93 ? -6.689 3.875 1.628 1.00 60.34 93 GLN A CA 1
ATOM 671 C C . GLN A 1 93 ? -5.5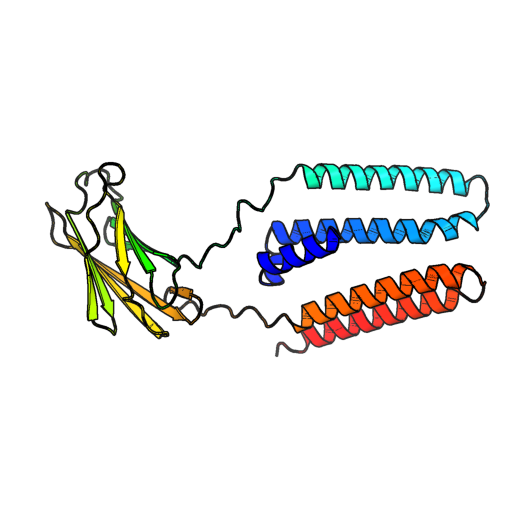84 2.799 1.614 1.00 60.34 93 GLN A C 1
ATOM 673 O O . GLN A 1 93 ? -4.420 3.169 1.808 1.00 60.34 93 GLN A O 1
ATOM 678 N N . PRO A 1 94 ? -5.923 1.506 1.473 1.00 72.50 94 PRO A N 1
ATOM 679 C CA . PRO A 1 94 ? -5.011 0.389 1.718 1.00 72.50 94 PRO A CA 1
ATOM 680 C C . PRO A 1 94 ? -3.823 0.385 0.747 1.00 72.50 94 PRO A C 1
ATOM 682 O O . PRO A 1 94 ? -3.809 -0.316 -0.251 1.00 72.50 94 PRO A O 1
ATOM 685 N N . VAL A 1 95 ? -2.778 1.155 1.047 1.00 86.81 95 VAL A N 1
ATOM 686 C CA . VAL A 1 95 ? -1.573 1.210 0.220 1.00 86.81 95 VAL A CA 1
ATOM 687 C C . VAL A 1 95 ? -0.890 -0.151 0.255 1.00 86.81 95 VAL A C 1
ATOM 689 O O . VAL A 1 95 ? -0.351 -0.554 1.287 1.00 86.81 95 VAL A O 1
ATOM 692 N N . TYR A 1 96 ? -0.849 -0.817 -0.891 1.00 92.44 96 TYR A N 1
ATOM 693 C CA . TYR A 1 96 ? -0.011 -1.990 -1.064 1.00 92.44 96 TYR A CA 1
ATOM 694 C C . TYR A 1 96 ? 1.418 -1.545 -1.353 1.00 92.44 96 TYR A C 1
ATOM 696 O O . TYR A 1 96 ? 1.644 -0.645 -2.168 1.00 92.44 96 TYR A O 1
ATOM 704 N N . ALA A 1 97 ? 2.376 -2.166 -0.671 1.00 94.44 97 ALA A N 1
ATOM 705 C CA . ALA A 1 97 ? 3.793 -1.978 -0.914 1.00 94.44 97 ALA A CA 1
ATOM 706 C C . ALA A 1 97 ? 4.544 -3.281 -0.637 1.00 94.44 97 ALA A C 1
ATOM 708 O O . ALA A 1 97 ? 4.383 -3.878 0.428 1.00 94.44 97 ALA A O 1
ATOM 709 N N . GLU A 1 98 ? 5.393 -3.684 -1.573 1.00 94.69 98 GLU A N 1
ATOM 710 C CA . GLU A 1 98 ? 6.262 -4.846 -1.439 1.00 94.69 98 GLU A CA 1
ATOM 711 C C . GLU A 1 98 ? 7.655 -4.507 -1.957 1.00 94.69 98 GLU A C 1
ATOM 713 O O . GLU A 1 98 ? 7.812 -3.878 -3.005 1.00 94.69 98 GLU A O 1
ATOM 718 N N . THR A 1 99 ? 8.671 -4.910 -1.198 1.00 95.88 99 THR A N 1
ATOM 719 C CA . THR A 1 99 ? 10.074 -4.689 -1.534 1.00 95.88 99 THR A CA 1
ATOM 720 C C . THR A 1 99 ? 10.751 -6.025 -1.763 1.00 95.88 99 THR A C 1
ATOM 722 O O . THR A 1 99 ? 10.815 -6.853 -0.856 1.00 95.88 99 THR A O 1
ATOM 725 N N . LEU A 1 100 ? 11.312 -6.198 -2.954 1.00 95.56 100 LEU A N 1
ATOM 726 C CA . LEU A 1 100 ? 12.109 -7.360 -3.316 1.00 95.56 100 LEU A CA 1
ATOM 727 C C . LEU A 1 100 ? 13.556 -6.939 -3.550 1.00 95.56 100 LEU A C 1
ATOM 729 O O . LEU A 1 100 ? 13.829 -5.878 -4.110 1.00 95.56 100 LEU A O 1
ATOM 733 N N . LEU A 1 101 ? 14.489 -7.785 -3.123 1.00 94.62 101 LEU A N 1
ATOM 734 C CA . LEU A 1 101 ? 15.907 -7.622 -3.414 1.00 94.62 101 LEU A CA 1
ATOM 735 C C . LEU A 1 101 ? 16.273 -8.566 -4.557 1.00 94.62 101 LEU A C 1
ATOM 737 O O . LEU A 1 101 ? 16.183 -9.784 -4.406 1.00 94.62 101 LEU A O 1
ATOM 741 N N . VAL A 1 102 ? 16.682 -8.006 -5.693 1.00 93.62 102 VAL A N 1
ATOM 742 C CA . VAL A 1 102 ? 17.127 -8.769 -6.861 1.00 93.62 102 VAL A CA 1
ATOM 743 C C . VAL A 1 102 ? 18.551 -8.346 -7.190 1.00 93.62 102 VAL A C 1
ATOM 745 O O . VAL A 1 102 ? 18.803 -7.192 -7.547 1.00 93.62 102 VAL A O 1
ATOM 748 N N . GLU A 1 103 ? 19.480 -9.293 -7.048 1.00 89.50 103 GLU A N 1
ATOM 749 C CA . GLU A 1 103 ? 20.925 -9.033 -7.066 1.00 89.50 103 GLU A CA 1
ATOM 750 C C . GLU A 1 103 ? 21.290 -7.965 -6.016 1.00 89.50 103 GLU A C 1
ATOM 752 O O . GLU A 1 103 ? 20.998 -8.143 -4.835 1.00 89.50 103 GLU A O 1
ATOM 757 N N . ASP A 1 104 ? 21.857 -6.835 -6.444 1.00 89.00 104 ASP A N 1
ATOM 758 C CA . ASP A 1 104 ? 22.216 -5.694 -5.593 1.00 89.00 104 ASP A CA 1
ATOM 759 C C . ASP A 1 104 ? 21.192 -4.541 -5.673 1.00 89.00 104 ASP A C 1
ATOM 761 O O . ASP A 1 104 ? 21.493 -3.403 -5.297 1.00 89.00 104 ASP A O 1
ATOM 765 N N . THR A 1 105 ? 19.989 -4.797 -6.202 1.00 92.38 105 THR A N 1
ATOM 766 C CA . THR A 1 105 ? 18.946 -3.780 -6.408 1.00 92.38 105 THR A CA 1
ATOM 767 C C . THR A 1 105 ? 17.702 -4.109 -5.586 1.00 92.38 105 THR A C 1
ATOM 769 O O . THR A 1 105 ? 17.046 -5.126 -5.791 1.00 92.38 105 THR A O 1
ATOM 772 N N . SER A 1 106 ? 17.368 -3.227 -4.649 1.00 95.25 106 SER A N 1
ATOM 773 C CA . SER A 1 106 ? 16.109 -3.223 -3.913 1.00 95.25 106 SER A CA 1
ATOM 774 C C . SER A 1 106 ? 15.046 -2.528 -4.756 1.00 95.25 106 SER A C 1
ATOM 776 O O . SER A 1 106 ? 15.192 -1.356 -5.098 1.00 95.25 106 SER A O 1
ATOM 778 N N . VAL A 1 107 ? 13.966 -3.230 -5.070 1.00 97.12 107 VAL A N 1
ATOM 779 C CA . VAL A 1 107 ? 12.859 -2.707 -5.869 1.00 97.12 107 VAL A CA 1
ATOM 780 C C . VAL A 1 107 ? 11.594 -2.751 -5.035 1.00 97.12 107 VAL A C 1
ATOM 782 O O . VAL A 1 107 ? 11.142 -3.821 -4.635 1.00 97.12 107 VAL A O 1
ATOM 785 N N . THR A 1 108 ? 11.030 -1.578 -4.776 1.00 97.44 108 THR A N 1
ATOM 786 C CA . THR A 1 108 ? 9.778 -1.429 -4.041 1.00 97.44 108 THR A CA 1
ATOM 787 C C . THR A 1 108 ? 8.666 -1.078 -5.007 1.00 97.44 108 THR A C 1
ATOM 789 O O . THR A 1 108 ? 8.647 0.022 -5.564 1.00 97.44 108 THR A O 1
ATOM 792 N N . PHE A 1 109 ? 7.729 -1.998 -5.181 1.00 97.94 109 PHE A N 1
ATOM 793 C CA . PHE A 1 109 ? 6.491 -1.756 -5.900 1.00 97.94 109 PHE A CA 1
ATOM 794 C C . PHE A 1 109 ? 5.416 -1.291 -4.926 1.00 97.94 109 PHE A C 1
ATOM 796 O O . PHE A 1 109 ? 5.294 -1.811 -3.819 1.00 97.94 109 PHE A O 1
ATOM 803 N N . ARG A 1 110 ? 4.656 -0.275 -5.330 1.00 97.44 110 ARG A N 1
ATOM 804 C CA . ARG A 1 110 ? 3.577 0.300 -4.534 1.00 97.44 110 ARG A CA 1
ATOM 805 C C . ARG A 1 110 ? 2.380 0.631 -5.416 1.00 97.44 110 ARG A C 1
ATOM 807 O O . ARG A 1 110 ? 2.549 1.190 -6.497 1.00 97.44 110 ARG A O 1
ATOM 814 N N . ALA A 1 111 ? 1.187 0.357 -4.899 1.00 96.81 111 ALA A N 1
ATOM 815 C CA . ALA A 1 111 ? -0.089 0.735 -5.495 1.00 96.81 111 ALA A CA 1
ATOM 816 C C . ALA A 1 111 ? -0.939 1.501 -4.469 1.00 96.81 111 ALA A C 1
ATOM 818 O O . ALA A 1 111 ? -1.110 1.056 -3.332 1.00 96.81 111 ALA A O 1
ATOM 819 N N . ALA A 1 112 ? -1.450 2.669 -4.858 1.00 95.06 112 ALA A N 1
ATOM 820 C CA . ALA A 1 112 ? -2.328 3.507 -4.041 1.00 95.06 112 ALA A CA 1
ATOM 821 C C . ALA A 1 112 ? -3.550 3.939 -4.875 1.00 95.06 112 ALA A C 1
ATOM 823 O O . ALA A 1 112 ? -3.359 4.506 -5.944 1.00 95.06 112 ALA A O 1
ATOM 824 N N . PRO A 1 113 ? -4.800 3.709 -4.439 1.00 92.62 113 PRO A N 1
ATOM 825 C CA . PRO A 1 113 ? -5.223 3.299 -3.106 1.00 92.62 113 PRO A CA 1
ATOM 826 C C . PRO A 1 113 ? -4.988 1.826 -2.775 1.00 92.62 113 PRO A C 1
ATOM 828 O O . PRO A 1 113 ? -5.293 1.464 -1.652 1.00 92.62 113 PRO A O 1
ATOM 831 N N . GLY A 1 114 ? -4.471 1.019 -3.708 1.00 90.31 114 GLY A N 1
ATOM 832 C CA . GLY A 1 114 ? -4.206 -0.403 -3.510 1.00 90.31 114 GLY A CA 1
ATOM 833 C C . GLY A 1 114 ? -5.489 -1.224 -3.468 1.00 90.31 114 GLY A C 1
ATOM 834 O O . GLY A 1 114 ? -5.630 -2.098 -2.625 1.00 90.31 114 GLY A O 1
ATOM 835 N N . ASN A 1 115 ? -6.419 -0.936 -4.381 1.00 92.12 115 ASN A N 1
ATOM 836 C CA . ASN A 1 115 ? -7.680 -1.660 -4.562 1.00 92.12 115 ASN A CA 1
ATOM 837 C C . ASN A 1 115 ? -7.817 -2.129 -6.014 1.00 92.12 115 ASN A C 1
ATOM 839 O O . ASN A 1 115 ? -7.060 -1.699 -6.881 1.00 92.12 115 ASN A O 1
ATOM 843 N N . VAL A 1 116 ? -8.819 -2.957 -6.301 1.00 93.44 116 VAL A N 1
ATOM 844 C CA . VAL A 1 116 ? -9.239 -3.221 -7.685 1.00 93.44 116 VAL A CA 1
ATOM 845 C C . VAL A 1 116 ? -9.759 -1.922 -8.326 1.00 93.44 116 VAL A C 1
ATOM 847 O O . VAL A 1 116 ? -10.552 -1.202 -7.719 1.00 93.44 116 VAL A O 1
ATOM 850 N N . GLY A 1 117 ? -9.310 -1.619 -9.545 1.00 94.00 117 GLY A N 1
ATOM 851 C CA . GLY A 1 117 ? -9.642 -0.422 -10.317 1.00 94.00 117 GLY A CA 1
ATOM 852 C C . GLY A 1 117 ? -8.469 0.555 -10.458 1.00 94.00 117 GLY A C 1
ATOM 853 O O . GLY A 1 117 ? -7.314 0.163 -10.633 1.00 94.00 117 GLY A O 1
ATOM 854 N N . LEU A 1 118 ? -8.776 1.854 -10.413 1.00 95.38 118 LEU A N 1
ATOM 855 C CA . LEU A 1 118 ? -7.804 2.929 -10.623 1.00 95.38 118 LEU A CA 1
ATOM 856 C C . LEU A 1 118 ? -6.793 3.024 -9.477 1.00 95.38 118 LEU A C 1
ATOM 858 O O . LEU A 1 118 ? -7.164 3.268 -8.329 1.00 95.38 118 LEU A O 1
ATOM 862 N N . ASN A 1 119 ? -5.508 2.920 -9.816 1.00 96.25 119 ASN A N 1
ATOM 863 C CA . ASN A 1 119 ? -4.389 3.076 -8.896 1.00 96.25 119 ASN A CA 1
ATOM 864 C C . ASN A 1 119 ? -3.313 4.007 -9.467 1.00 96.25 119 ASN A C 1
ATOM 866 O O . ASN A 1 119 ? -3.042 4.029 -10.666 1.00 96.25 119 ASN A O 1
ATOM 870 N N . GLU A 1 120 ? -2.653 4.749 -8.584 1.00 97.19 120 GLU A N 1
ATOM 871 C CA . GLU A 1 120 ? -1.302 5.257 -8.790 1.00 97.19 120 GLU A CA 1
ATOM 872 C C . GLU A 1 120 ? -0.315 4.134 -8.457 1.00 97.19 120 GLU A C 1
ATOM 874 O O . GLU A 1 120 ? -0.196 3.694 -7.309 1.00 97.19 120 GLU A O 1
ATOM 879 N N . PHE A 1 121 ? 0.390 3.674 -9.480 1.00 97.88 121 PHE A N 1
ATOM 880 C CA . PHE A 1 121 ? 1.484 2.729 -9.375 1.00 97.88 121 PHE A CA 1
ATOM 881 C C . PHE A 1 121 ? 2.795 3.493 -9.271 1.00 97.88 121 PHE A C 1
ATOM 883 O O . PHE A 1 121 ? 3.064 4.408 -10.055 1.00 97.88 121 PHE A O 1
ATOM 890 N N . SER A 1 122 ? 3.637 3.093 -8.327 1.00 97.75 122 SER A N 1
ATOM 891 C CA . SER A 1 122 ? 4.989 3.621 -8.208 1.00 97.75 122 SER A CA 1
ATOM 892 C C . SER A 1 122 ? 6.002 2.508 -8.005 1.00 97.75 122 SER A C 1
ATOM 894 O O . SER A 1 122 ? 5.742 1.565 -7.257 1.00 97.75 122 SER A O 1
ATOM 896 N N . LEU A 1 123 ? 7.160 2.649 -8.643 1.00 97.94 123 LEU A N 1
ATOM 897 C CA . LEU A 1 123 ? 8.306 1.770 -8.461 1.00 97.94 123 LEU A CA 1
ATOM 898 C C . LEU A 1 123 ? 9.482 2.598 -7.945 1.00 97.94 123 LEU A C 1
ATOM 900 O O . LEU A 1 123 ? 9.904 3.548 -8.606 1.00 97.94 123 LEU A O 1
ATOM 904 N N . VAL A 1 124 ? 10.001 2.241 -6.773 1.00 96.94 124 VAL A N 1
ATOM 905 C CA . VAL A 1 124 ? 11.220 2.830 -6.210 1.00 96.94 124 VAL A CA 1
ATOM 906 C C . VAL A 1 124 ? 12.350 1.835 -6.387 1.00 96.94 124 VAL A C 1
ATOM 908 O O . VAL A 1 124 ? 12.272 0.710 -5.898 1.00 96.94 124 VAL A O 1
ATOM 911 N N . VAL A 1 125 ? 13.401 2.249 -7.081 1.00 95.25 125 VAL A N 1
ATOM 912 C CA . VAL A 1 125 ? 14.560 1.407 -7.374 1.00 95.25 125 VAL A CA 1
ATOM 913 C C . VAL A 1 125 ? 15.747 1.941 -6.584 1.00 95.25 125 VAL A C 1
ATOM 915 O O . VAL A 1 125 ? 16.176 3.063 -6.804 1.00 95.25 125 VAL A O 1
ATOM 918 N N . ALA A 1 126 ? 16.288 1.159 -5.657 1.00 92.12 126 ALA A N 1
ATOM 919 C CA . ALA A 1 126 ? 17.430 1.544 -4.836 1.00 92.12 126 ALA A CA 1
ATOM 920 C C . ALA A 1 126 ? 18.548 0.509 -4.969 1.00 92.12 126 ALA A C 1
ATOM 922 O O . ALA A 1 126 ? 18.344 -0.675 -4.724 1.00 92.12 126 ALA A O 1
ATOM 923 N N . THR A 1 127 ? 19.752 0.935 -5.335 1.00 87.81 127 THR A N 1
ATOM 924 C CA . THR A 1 127 ? 20.913 0.039 -5.416 1.00 87.81 127 THR A CA 1
ATOM 925 C C . THR A 1 127 ? 21.635 -0.004 -4.072 1.00 87.81 127 THR A C 1
ATOM 927 O O . THR A 1 127 ? 21.963 1.043 -3.515 1.00 87.81 127 THR A O 1
ATOM 930 N N . ALA A 1 128 ? 21.935 -1.198 -3.560 1.00 77.38 128 ALA A N 1
ATOM 931 C CA . ALA A 1 128 ? 22.640 -1.380 -2.287 1.00 77.38 128 ALA A CA 1
ATOM 932 C C . ALA A 1 128 ? 24.080 -0.833 -2.318 1.00 77.38 128 ALA A C 1
ATOM 934 O O . ALA A 1 128 ? 24.666 -0.528 -1.279 1.00 77.38 128 ALA A O 1
ATOM 935 N N . ASN A 1 129 ? 24.651 -0.694 -3.515 1.00 73.00 129 ASN A N 1
ATOM 936 C CA . ASN A 1 129 ? 26.021 -0.263 -3.717 1.00 73.00 129 ASN A CA 1
ATOM 937 C C . ASN A 1 129 ? 26.054 1.130 -4.364 1.00 73.00 129 ASN A C 1
ATOM 939 O O . ASN A 1 129 ? 25.542 1.316 -5.466 1.00 73.00 129 ASN A O 1
ATOM 943 N N . ASN A 1 130 ? 26.732 2.094 -3.726 1.00 61.81 130 ASN A N 1
ATOM 944 C CA . ASN A 1 130 ? 26.951 3.461 -4.245 1.00 61.81 130 ASN A CA 1
ATOM 945 C C . ASN A 1 130 ? 27.708 3.509 -5.595 1.00 61.81 130 ASN A C 1
ATOM 947 O O . ASN A 1 130 ? 27.968 4.593 -6.127 1.00 61.81 130 ASN A O 1
ATOM 951 N N . ALA A 1 131 ? 28.113 2.349 -6.121 1.00 58.62 131 ALA A N 1
ATOM 952 C CA . ALA A 1 131 ? 28.726 2.181 -7.430 1.00 58.62 131 ALA A CA 1
ATOM 953 C C . ALA A 1 131 ? 27.764 2.533 -8.578 1.00 58.62 131 ALA A C 1
ATOM 955 O O . ALA A 1 131 ? 28.199 3.104 -9.576 1.00 58.62 131 ALA A O 1
ATOM 956 N N . PHE A 1 132 ? 26.462 2.278 -8.421 1.00 63.88 132 PHE A N 1
ATOM 957 C CA . PHE A 1 132 ? 25.460 2.596 -9.438 1.00 63.88 132 PHE A CA 1
ATOM 958 C C . PHE A 1 132 ? 24.899 3.998 -9.194 1.00 63.88 132 PHE A C 1
ATOM 960 O O . PHE A 1 132 ? 23.897 4.192 -8.515 1.00 63.88 132 PHE A O 1
ATOM 967 N N . ARG A 1 133 ? 25.591 5.015 -9.721 1.00 73.94 133 ARG A N 1
ATOM 968 C CA . ARG A 1 133 ? 25.136 6.419 -9.640 1.00 73.94 133 ARG A CA 1
ATOM 969 C C . ARG A 1 133 ? 24.126 6.799 -10.715 1.00 73.94 133 ARG A C 1
ATOM 971 O O . ARG A 1 133 ? 23.577 7.897 -10.650 1.00 73.94 133 ARG A O 1
ATOM 978 N N . VAL A 1 134 ? 23.935 5.946 -11.718 1.00 88.25 134 VAL A N 1
ATOM 979 C CA . VAL A 1 134 ? 23.069 6.251 -12.852 1.00 88.25 134 VAL A CA 1
ATOM 980 C C . VAL A 1 134 ? 21.706 5.597 -12.616 1.00 88.25 134 VAL A C 1
ATOM 982 O O . VAL A 1 134 ? 21.654 4.377 -12.450 1.00 88.25 134 VAL A O 1
ATOM 985 N N . PRO A 1 135 ? 20.615 6.378 -12.553 1.00 92.25 135 PRO A N 1
ATOM 986 C CA . PRO A 1 135 ? 19.278 5.829 -12.374 1.00 92.25 135 PRO A CA 1
ATOM 987 C C . PRO A 1 135 ? 18.825 5.047 -13.619 1.00 92.25 135 PRO A C 1
ATOM 989 O O . PRO A 1 135 ? 19.389 5.238 -14.705 1.00 92.25 135 PRO A O 1
ATOM 992 N N . PRO A 1 136 ? 17.789 4.197 -13.497 1.00 94.62 136 PRO A N 1
ATOM 993 C CA . PRO A 1 136 ? 17.158 3.578 -14.656 1.00 94.62 136 PRO A CA 1
ATOM 994 C C . PRO A 1 136 ? 16.667 4.634 -15.654 1.00 94.62 136 PRO A C 1
ATOM 996 O O . PRO A 1 136 ? 16.287 5.744 -15.277 1.00 94.62 136 PRO A O 1
ATOM 999 N N . THR A 1 137 ? 16.653 4.293 -16.939 1.00 95.38 137 THR A N 1
ATOM 1000 C CA . THR A 1 137 ? 16.170 5.186 -18.004 1.00 95.38 137 THR A CA 1
ATOM 1001 C C . THR A 1 137 ? 14.681 5.014 -18.269 1.00 95.38 137 THR A C 1
ATOM 1003 O O . THR A 1 137 ? 14.008 5.984 -18.617 1.00 95.38 137 THR A O 1
ATOM 1006 N N . ALA A 1 138 ? 14.160 3.800 -18.095 1.00 96.94 138 ALA A N 1
ATOM 1007 C CA . ALA A 1 138 ? 12.753 3.482 -18.285 1.00 96.94 138 ALA A CA 1
ATOM 1008 C C . ALA A 1 138 ? 12.326 2.326 -17.378 1.00 96.94 138 ALA A C 1
ATOM 1010 O O . ALA A 1 138 ? 13.126 1.450 -17.043 1.00 96.94 138 ALA A O 1
ATOM 1011 N N . VAL A 1 139 ? 11.046 2.328 -17.012 1.00 97.94 139 VAL A N 1
ATOM 1012 C CA . VAL A 1 139 ? 10.404 1.242 -16.275 1.00 97.94 139 VAL A CA 1
ATOM 1013 C C . VAL A 1 139 ? 9.055 0.943 -16.916 1.00 97.94 139 VAL A C 1
ATOM 1015 O O . VAL A 1 139 ? 8.231 1.847 -17.083 1.00 97.94 139 VAL A O 1
ATOM 1018 N N . THR A 1 140 ? 8.822 -0.327 -17.230 1.00 98.38 140 THR A N 1
ATOM 1019 C CA . THR A 1 140 ? 7.540 -0.828 -17.735 1.00 98.38 140 THR A CA 1
ATOM 1020 C C . THR A 1 140 ? 7.014 -1.881 -16.773 1.00 98.38 140 THR A C 1
ATOM 1022 O O . THR A 1 140 ? 7.736 -2.805 -16.409 1.00 98.38 140 THR A O 1
ATOM 1025 N N . LEU A 1 141 ? 5.762 -1.742 -16.350 1.00 98.50 141 LEU A N 1
ATOM 1026 C CA . LEU A 1 141 ? 5.049 -2.773 -15.604 1.00 98.50 141 LEU A CA 1
ATOM 1027 C C . LEU A 1 141 ? 4.222 -3.619 -16.573 1.00 98.50 141 LEU A C 1
ATOM 1029 O O . LEU A 1 141 ? 3.584 -3.073 -17.473 1.00 98.50 141 LEU A O 1
ATOM 1033 N N . VAL A 1 142 ? 4.217 -4.929 -16.367 1.00 98.31 142 VAL A N 1
ATOM 1034 C CA . VAL A 1 142 ? 3.405 -5.914 -17.085 1.00 98.31 142 VAL A CA 1
ATOM 1035 C C . VAL A 1 142 ? 2.517 -6.613 -16.064 1.00 98.31 142 VAL A C 1
ATOM 1037 O O . VAL A 1 142 ? 3.020 -7.097 -15.053 1.00 98.31 142 VAL A O 1
ATOM 1040 N N . PHE A 1 143 ? 1.211 -6.647 -16.308 1.00 98.19 143 PHE A N 1
ATOM 1041 C CA . PHE A 1 143 ? 0.217 -7.194 -15.388 1.00 98.19 143 PHE A CA 1
ATOM 1042 C C . PHE A 1 143 ? -0.430 -8.443 -15.990 1.00 98.19 143 PHE A C 1
ATOM 1044 O O . PHE A 1 143 ? -1.057 -8.375 -17.046 1.00 98.19 143 PHE A O 1
ATOM 1051 N N . GLU A 1 144 ? -0.328 -9.574 -15.299 1.00 97.56 144 GLU A N 1
ATOM 1052 C CA . GLU A 1 144 ? -0.996 -10.840 -15.624 1.00 97.56 144 GLU A CA 1
ATOM 1053 C C . GLU A 1 144 ? -2.137 -11.096 -14.620 1.00 97.56 144 GLU A C 1
ATOM 1055 O O . GLU A 1 144 ? -1.956 -10.814 -13.430 1.00 97.56 144 GLU A O 1
ATOM 1060 N N . PRO A 1 145 ? -3.296 -11.642 -15.050 1.00 93.19 145 PRO A N 1
ATOM 1061 C CA . PRO A 1 145 ? -3.533 -12.360 -16.313 1.00 93.19 145 PRO A CA 1
ATOM 1062 C C . PRO A 1 145 ? -3.927 -11.497 -17.527 1.00 93.19 145 PRO A C 1
ATOM 1064 O O . PRO A 1 145 ? -4.074 -12.039 -18.616 1.00 93.19 145 PRO A O 1
ATOM 1067 N N . GLY A 1 146 ? -4.116 -10.183 -17.375 1.00 83.62 146 GLY A N 1
ATOM 1068 C CA . GLY A 1 146 ? -4.593 -9.314 -18.464 1.00 83.62 146 GLY A CA 1
ATOM 1069 C C . GLY A 1 146 ? -3.581 -9.015 -19.582 1.00 83.62 146 GLY A C 1
ATOM 1070 O O . GLY A 1 146 ? -3.962 -8.400 -20.574 1.00 83.62 146 GLY A O 1
ATOM 1071 N N . GLU A 1 147 ? -2.309 -9.394 -19.405 1.00 92.06 147 GLU A N 1
ATOM 1072 C CA . GLU A 1 147 ? -1.157 -9.015 -20.247 1.00 92.06 147 GLU A CA 1
ATOM 1073 C C . GLU A 1 147 ? -1.135 -7.514 -20.596 1.00 92.06 147 GLU A C 1
ATOM 1075 O O . GLU A 1 147 ? -0.714 -7.094 -21.677 1.00 92.06 147 GLU A O 1
ATOM 1080 N N . THR A 1 148 ? -1.604 -6.673 -19.671 1.00 96.56 148 THR A N 1
ATOM 1081 C CA . THR A 1 148 ? -1.614 -5.224 -19.873 1.00 96.56 148 THR A CA 1
ATOM 1082 C C . THR A 1 148 ? -0.267 -4.643 -19.481 1.00 96.56 148 THR A C 1
ATOM 1084 O O . THR A 1 148 ? 0.391 -5.117 -18.555 1.00 96.56 148 THR A O 1
ATOM 1087 N N . THR A 1 149 ? 0.166 -3.606 -20.192 1.00 97.50 149 THR A N 1
ATOM 1088 C CA . THR A 1 149 ? 1.424 -2.921 -19.903 1.00 97.50 149 THR A CA 1
ATOM 1089 C C . THR A 1 149 ? 1.174 -1.481 -19.478 1.00 97.50 149 THR A C 1
ATOM 1091 O O . THR A 1 149 ? 0.240 -0.819 -19.936 1.00 97.50 149 THR A O 1
ATOM 1094 N N . LEU A 1 150 ? 2.012 -0.987 -18.570 1.00 97.81 150 LEU A N 1
ATOM 1095 C CA . LEU A 1 150 ? 2.011 0.397 -18.120 1.00 97.81 150 LEU A CA 1
ATOM 1096 C C . LEU A 1 150 ? 3.447 0.906 -18.063 1.00 97.81 150 LEU A C 1
ATOM 1098 O O . LEU A 1 150 ? 4.230 0.512 -17.199 1.00 97.81 150 LEU A O 1
ATOM 1102 N N . THR A 1 151 ? 3.791 1.812 -18.973 1.00 98.06 151 THR A N 1
ATOM 1103 C CA . THR A 1 151 ? 5.068 2.525 -18.909 1.00 98.06 151 THR A CA 1
ATOM 1104 C C . THR A 1 151 ? 4.985 3.608 -17.844 1.00 98.06 151 THR A C 1
ATOM 1106 O O . THR A 1 151 ? 4.105 4.470 -17.884 1.00 98.06 151 THR A O 1
ATOM 1109 N N . LEU A 1 152 ? 5.905 3.567 -16.883 1.00 97.62 152 LEU A N 1
ATOM 1110 C CA . LEU A 1 152 ? 5.967 4.561 -15.825 1.00 97.62 152 LEU A CA 1
ATOM 1111 C C . LEU A 1 152 ? 6.642 5.842 -16.327 1.00 97.62 152 LEU A C 1
ATOM 1113 O O . LEU A 1 152 ? 7.575 5.807 -17.130 1.00 97.62 152 LEU A O 1
ATOM 1117 N N . SER A 1 153 ? 6.174 6.987 -15.833 1.00 95.44 153 SER A N 1
ATOM 1118 C CA . SER A 1 153 ? 6.759 8.286 -16.162 1.00 95.44 153 SER A CA 1
ATOM 1119 C C . SER A 1 153 ? 8.188 8.377 -15.641 1.00 95.44 153 SER A C 1
ATOM 1121 O O . SER A 1 153 ? 8.496 7.876 -14.555 1.00 95.44 153 SER A O 1
ATOM 1123 N N . ALA A 1 154 ? 9.036 9.058 -16.414 1.00 87.44 154 ALA A N 1
ATOM 1124 C CA . ALA A 1 154 ? 10.417 9.312 -16.041 1.00 87.44 154 ALA A CA 1
ATOM 1125 C C . ALA A 1 154 ? 10.499 10.024 -14.675 1.00 87.44 154 ALA A C 1
ATOM 1127 O O . ALA A 1 154 ? 9.649 10.866 -14.360 1.00 87.44 154 ALA A O 1
ATOM 1128 N N . PRO A 1 155 ? 11.520 9.701 -13.870 1.00 89.06 155 PRO A N 1
ATOM 1129 C CA . PRO A 1 155 ? 11.646 10.211 -12.522 1.00 89.06 155 PRO A CA 1
ATOM 1130 C C . PRO A 1 155 ? 11.994 11.706 -12.545 1.00 89.06 155 PRO A C 1
ATOM 1132 O O . PRO A 1 155 ? 12.577 12.229 -13.499 1.00 89.06 155 PRO A O 1
ATOM 1135 N N . SER A 1 156 ? 11.633 12.422 -11.480 1.00 88.75 156 SER A N 1
ATOM 1136 C CA . SER A 1 156 ? 11.956 13.851 -11.361 1.00 88.75 156 SER A CA 1
ATOM 1137 C C . SER A 1 156 ? 13.436 14.056 -11.018 1.00 88.75 156 SER A C 1
ATOM 1139 O O . SER A 1 156 ? 14.051 13.195 -10.396 1.00 88.75 156 SER A O 1
ATOM 1141 N N . GLN A 1 157 ? 14.016 15.222 -11.332 1.00 88.50 157 GLN A N 1
ATOM 1142 C CA . GLN A 1 157 ? 15.412 15.514 -10.951 1.00 88.50 157 GLN A CA 1
ATOM 1143 C C . GLN A 1 157 ? 15.648 15.461 -9.431 1.00 88.50 157 GLN A C 1
ATOM 1145 O O . GLN A 1 157 ? 16.756 15.165 -8.993 1.00 88.50 157 GLN A O 1
ATOM 1150 N N . SER A 1 158 ? 14.618 15.745 -8.629 1.00 90.50 158 SER A N 1
ATOM 1151 C CA . SER A 1 158 ? 14.661 15.669 -7.164 1.00 90.50 158 SER A CA 1
ATOM 1152 C C . SER A 1 158 ? 14.486 14.255 -6.608 1.00 90.50 158 SER A C 1
ATOM 1154 O O . SER A 1 158 ? 14.824 14.020 -5.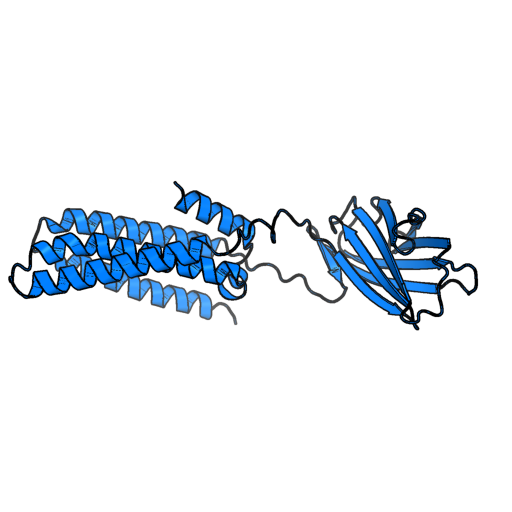453 1.00 90.50 158 SER A O 1
ATOM 1156 N N . ASP A 1 159 ? 13.950 13.332 -7.406 1.00 91.50 159 ASP A N 1
ATOM 1157 C CA . ASP A 1 159 ? 13.677 11.947 -7.018 1.00 91.50 159 ASP A CA 1
ATOM 1158 C C . ASP A 1 159 ? 13.960 11.016 -8.211 1.00 91.50 159 ASP A C 1
ATOM 1160 O O . ASP A 1 159 ? 13.021 10.507 -8.829 1.00 91.50 159 ASP A O 1
ATOM 1164 N N . PRO A 1 160 ? 15.247 10.841 -8.585 1.00 91.81 160 PRO A N 1
ATOM 1165 C CA . PRO A 1 160 ? 15.659 10.119 -9.792 1.00 91.81 160 PRO A CA 1
ATOM 1166 C C . PRO A 1 160 ? 15.409 8.603 -9.723 1.00 91.81 160 PRO A C 1
ATOM 1168 O O . PRO A 1 160 ? 15.653 7.897 -10.695 1.00 91.81 160 PRO A O 1
ATOM 1171 N N . TRP A 1 161 ? 14.944 8.097 -8.581 1.00 94.38 161 TRP A N 1
ATOM 1172 C CA . TRP A 1 161 ? 14.803 6.670 -8.293 1.00 94.38 161 TRP A CA 1
ATOM 1173 C C . TRP A 1 161 ? 13.347 6.205 -8.230 1.00 94.38 161 TRP A C 1
ATOM 1175 O O . TRP A 1 161 ? 13.099 5.010 -8.066 1.00 94.38 161 TRP A O 1
ATOM 1185 N N . THR A 1 162 ? 12.393 7.129 -8.370 1.00 96.25 162 THR A N 1
ATOM 1186 C CA . THR A 1 162 ? 10.963 6.847 -8.239 1.00 96.25 162 THR A CA 1
ATOM 1187 C C . THR A 1 162 ? 10.235 7.092 -9.550 1.00 96.25 162 THR A C 1
ATOM 1189 O O . THR A 1 162 ? 10.136 8.219 -10.036 1.00 96.25 162 THR A O 1
ATOM 1192 N N . PHE A 1 163 ? 9.655 6.025 -10.084 1.00 97.69 163 PHE A N 1
ATOM 1193 C CA . PHE A 1 163 ? 8.868 6.017 -11.310 1.00 97.69 163 PHE A CA 1
ATOM 1194 C C . PHE A 1 163 ? 7.390 5.918 -10.955 1.00 97.69 163 PHE A C 1
ATOM 1196 O O . PHE A 1 163 ? 7.042 5.208 -10.010 1.00 97.69 163 PHE A O 1
ATOM 1203 N N . ARG A 1 164 ? 6.514 6.628 -11.676 1.00 97.94 164 ARG A N 1
ATOM 1204 C CA . ARG A 1 164 ? 5.078 6.687 -11.351 1.00 97.94 164 ARG A CA 1
ATOM 1205 C C . ARG A 1 164 ? 4.191 6.697 -12.585 1.00 97.94 164 ARG A C 1
ATOM 1207 O O . ARG A 1 164 ? 4.525 7.332 -13.584 1.00 97.94 164 ARG A O 1
ATOM 1214 N N . ALA A 1 165 ? 3.034 6.061 -12.493 1.00 97.94 165 ALA A N 1
ATOM 1215 C CA . ALA A 1 165 ? 1.943 6.230 -13.445 1.00 97.94 165 ALA A CA 1
ATOM 1216 C C . ALA A 1 165 ? 0.604 5.906 -12.785 1.00 97.94 165 ALA A C 1
ATOM 1218 O O . ALA A 1 165 ? 0.551 5.244 -11.754 1.00 97.94 165 ALA A O 1
ATOM 1219 N N . THR A 1 166 ? -0.480 6.360 -13.399 1.00 97.75 166 THR A N 1
ATOM 1220 C CA . THR A 1 166 ? -1.841 6.047 -12.964 1.00 97.75 166 THR A CA 1
ATOM 1221 C C . THR A 1 166 ? -2.506 5.163 -14.011 1.00 97.75 166 THR A C 1
ATOM 1223 O O . THR A 1 166 ? -2.363 5.422 -15.206 1.00 97.75 166 THR A O 1
ATOM 1226 N N . GLY A 1 167 ? -3.241 4.141 -13.580 1.00 97.19 167 GLY A N 1
ATOM 1227 C CA . GLY A 1 167 ? -4.007 3.290 -14.484 1.00 97.19 167 GLY A CA 1
ATOM 1228 C C . GLY A 1 167 ? -4.911 2.290 -13.765 1.00 97.19 167 GLY A C 1
ATOM 1229 O O . GLY A 1 167 ? -4.954 2.246 -12.538 1.00 97.19 167 GLY A O 1
ATOM 1230 N N . GLU A 1 168 ? -5.661 1.517 -14.549 1.00 97.00 168 GLU A N 1
ATOM 1231 C CA . GLU A 1 168 ? -6.677 0.558 -14.086 1.00 97.00 168 GLU A CA 1
ATOM 1232 C C . GLU A 1 168 ? -6.273 -0.894 -14.394 1.00 97.00 168 GLU A C 1
ATOM 1234 O O . GLU A 1 168 ? -7.114 -1.733 -14.679 1.00 97.00 168 GLU A O 1
ATOM 1239 N N . GLN A 1 169 ? -4.971 -1.197 -14.393 1.00 97.31 169 GLN A N 1
ATOM 1240 C CA . GLN A 1 169 ? -4.454 -2.494 -14.849 1.00 97.31 169 GLN A CA 1
ATOM 1241 C C . GLN A 1 169 ? -4.863 -3.674 -13.959 1.00 97.31 169 GLN A C 1
ATOM 1243 O O . GLN A 1 169 ? -4.874 -4.799 -14.443 1.00 97.31 169 GLN A O 1
ATOM 1248 N N . ILE A 1 170 ? -5.185 -3.428 -12.685 1.00 96.44 170 ILE A N 1
ATOM 1249 C CA . ILE A 1 170 ? -5.711 -4.434 -11.753 1.00 96.44 170 ILE A CA 1
ATOM 1250 C C . ILE A 1 170 ? -7.223 -4.228 -11.664 1.00 96.44 170 ILE A C 1
ATOM 1252 O O . ILE A 1 170 ? -7.695 -3.456 -10.833 1.00 96.44 170 ILE A O 1
ATOM 1256 N N . ASP A 1 171 ? -7.985 -4.873 -12.542 1.00 95.69 171 ASP A N 1
ATOM 1257 C CA . ASP A 1 171 ? -9.413 -4.598 -12.780 1.00 95.69 171 ASP A CA 1
ATOM 1258 C C . ASP A 1 171 ? -10.373 -5.666 -12.226 1.00 95.69 171 ASP A C 1
ATOM 1260 O O . ASP A 1 171 ? -11.589 -5.469 -12.203 1.00 95.69 171 ASP A O 1
ATOM 1264 N N . ALA A 1 172 ? -9.836 -6.773 -11.716 1.00 96.19 172 ALA A N 1
ATOM 1265 C CA . ALA A 1 172 ? -10.601 -7.878 -11.157 1.00 96.19 172 ALA A CA 1
ATOM 1266 C C . ALA A 1 172 ? -9.990 -8.398 -9.849 1.00 96.19 172 ALA A C 1
ATOM 1268 O O . ALA A 1 172 ? -8.790 -8.287 -9.599 1.00 96.19 172 ALA A O 1
ATOM 1269 N N . THR A 1 173 ? -10.822 -9.016 -9.010 1.00 95.06 173 THR A N 1
ATOM 1270 C CA . THR A 1 173 ? -10.357 -9.765 -7.835 1.00 95.06 173 THR A CA 1
ATOM 1271 C C . THR A 1 173 ? -9.708 -11.081 -8.254 1.00 95.06 173 THR A C 1
ATOM 1273 O O . THR A 1 173 ? -10.205 -11.745 -9.165 1.00 95.06 173 THR A O 1
ATOM 1276 N N . GLY A 1 174 ? -8.672 -11.511 -7.541 1.00 95.06 174 GLY A N 1
ATOM 1277 C CA . GLY A 1 174 ? -7.978 -12.773 -7.769 1.00 95.06 174 GLY A CA 1
ATOM 1278 C C . GLY A 1 174 ? -6.459 -12.640 -7.656 1.00 95.06 174 GLY A C 1
ATOM 1279 O O . GLY A 1 174 ? -5.957 -11.602 -7.220 1.00 95.06 174 GLY A O 1
ATOM 1280 N N . PRO A 1 175 ? -5.715 -13.688 -8.032 1.00 96.62 175 PRO A N 1
ATOM 1281 C CA . PRO A 1 175 ? -4.264 -13.625 -8.103 1.00 96.62 175 PRO A CA 1
ATOM 1282 C C . PRO A 1 175 ? -3.823 -12.757 -9.286 1.00 96.62 175 PRO A C 1
ATOM 1284 O O . PRO A 1 175 ? -4.331 -12.900 -10.398 1.00 96.62 175 PRO A O 1
ATOM 1287 N N . TRP A 1 176 ? -2.839 -11.905 -9.038 1.00 97.38 176 TRP A N 1
ATOM 1288 C CA . TRP A 1 176 ? -2.192 -11.050 -10.020 1.00 97.38 176 TRP A CA 1
ATOM 1289 C C . TRP A 1 176 ? -0.686 -11.228 -9.946 1.00 97.38 176 TRP A C 1
ATOM 1291 O O . TRP A 1 176 ? -0.110 -11.397 -8.869 1.00 97.38 176 TRP A O 1
ATOM 1301 N N . ARG A 1 177 ? -0.043 -11.123 -11.103 1.00 98.12 177 ARG A N 1
ATOM 1302 C CA . ARG A 1 177 ? 1.408 -11.038 -11.191 1.00 98.12 177 ARG A CA 1
ATOM 1303 C C . ARG A 1 177 ? 1.789 -9.746 -11.884 1.00 98.12 177 ARG A C 1
ATOM 1305 O O . ARG A 1 177 ? 1.326 -9.472 -12.988 1.00 98.12 177 ARG A O 1
ATOM 1312 N N . VAL A 1 178 ? 2.631 -8.959 -11.227 1.00 98.19 178 VAL A N 1
ATOM 1313 C CA . VAL A 1 178 ? 3.154 -7.703 -11.760 1.00 98.19 178 VAL A CA 1
ATOM 1314 C C . VAL A 1 178 ? 4.644 -7.870 -11.998 1.00 98.19 178 VAL A C 1
ATOM 1316 O O . VAL A 1 178 ? 5.420 -7.990 -11.053 1.00 98.19 178 VAL A O 1
ATOM 1319 N N . SER A 1 179 ? 5.060 -7.868 -13.258 1.00 98.31 179 SER A N 1
ATOM 1320 C CA . SER A 1 179 ? 6.469 -7.911 -13.638 1.00 98.31 179 SER A CA 1
ATOM 1321 C C . SER A 1 179 ? 6.946 -6.516 -14.032 1.00 98.31 179 SER A C 1
ATOM 1323 O O . SER A 1 179 ? 6.395 -5.886 -14.928 1.00 98.31 179 SER A O 1
ATOM 1325 N N . ALA A 1 180 ? 7.976 -6.018 -13.360 1.00 98.38 180 ALA A N 1
ATOM 1326 C CA . ALA A 1 180 ? 8.656 -4.776 -13.682 1.00 98.38 180 ALA A CA 1
ATOM 1327 C C . ALA A 1 180 ? 9.885 -5.062 -14.551 1.00 98.38 180 ALA A C 1
ATOM 1329 O O . ALA A 1 180 ? 10.816 -5.736 -14.109 1.00 98.38 180 ALA A O 1
ATOM 1330 N N . GLU A 1 181 ? 9.900 -4.515 -15.762 1.00 98.12 181 GLU A N 1
ATOM 1331 C CA . GLU A 1 181 ? 11.082 -4.414 -16.613 1.00 98.12 181 GLU A CA 1
ATOM 1332 C C . GLU A 1 181 ? 11.770 -3.072 -16.347 1.00 98.12 181 GLU A C 1
ATOM 1334 O O . GLU A 1 181 ? 11.207 -2.003 -16.596 1.00 98.12 181 GLU A O 1
ATOM 1339 N N . ILE A 1 182 ? 12.993 -3.128 -15.825 1.00 97.25 182 ILE A N 1
ATOM 1340 C CA . ILE A 1 182 ? 13.800 -1.964 -15.461 1.00 97.25 182 ILE A CA 1
ATOM 1341 C C . ILE A 1 182 ? 14.953 -1.858 -16.457 1.00 97.25 182 ILE A C 1
ATOM 1343 O O . ILE A 1 182 ? 15.855 -2.701 -16.476 1.00 97.25 182 ILE A O 1
ATOM 1347 N N . VAL A 1 183 ? 14.933 -0.810 -17.279 1.00 96.62 183 VAL A N 1
ATOM 1348 C CA . VAL A 1 183 ? 15.953 -0.556 -18.299 1.00 96.62 183 VAL A CA 1
ATOM 1349 C C . VAL A 1 183 ? 17.024 0.365 -17.732 1.00 96.62 183 VAL A C 1
ATOM 1351 O O . VAL A 1 183 ? 16.735 1.446 -17.215 1.00 96.62 183 VAL A O 1
ATOM 1354 N N . TRP A 1 184 ? 18.276 -0.059 -17.863 1.00 94.62 184 TRP A N 1
ATOM 1355 C CA . TRP A 1 184 ? 19.448 0.675 -17.401 1.00 94.62 184 TRP A CA 1
ATOM 1356 C C . TRP A 1 184 ? 20.273 1.180 -18.590 1.00 94.62 184 TRP A C 1
ATOM 1358 O O . TRP A 1 184 ? 20.242 0.573 -19.660 1.00 94.62 184 TRP A O 1
ATOM 1368 N N . PRO A 1 185 ? 21.027 2.279 -18.434 1.00 93.38 185 PRO A N 1
ATOM 1369 C CA . PRO A 1 185 ? 21.855 2.811 -19.515 1.00 93.38 185 PRO A CA 1
ATOM 1370 C C . PRO A 1 185 ? 23.152 2.022 -19.742 1.00 93.38 185 PRO A C 1
ATOM 1372 O O . PRO A 1 185 ? 23.689 2.039 -20.846 1.00 93.38 185 PRO A O 1
ATOM 1375 N N . ASP A 1 186 ? 23.671 1.358 -18.709 1.00 91.69 186 ASP A N 1
ATOM 1376 C CA . ASP A 1 186 ? 25.003 0.743 -18.671 1.00 91.69 186 ASP A CA 1
ATOM 1377 C C . ASP A 1 186 ? 24.988 -0.769 -18.386 1.00 91.69 186 ASP A C 1
ATOM 1379 O O . ASP A 1 186 ? 26.048 -1.391 -18.298 1.00 91.69 186 ASP A O 1
ATOM 1383 N N . ARG A 1 187 ? 23.803 -1.383 -18.274 1.00 90.25 187 ARG A N 1
ATOM 1384 C CA . ARG A 1 187 ? 23.636 -2.827 -18.053 1.00 90.25 187 ARG A CA 1
ATOM 1385 C C . ARG A 1 187 ? 22.387 -3.383 -18.734 1.00 90.25 187 ARG A C 1
ATOM 1387 O O . ARG A 1 187 ? 21.532 -2.636 -19.203 1.00 90.25 187 ARG A O 1
ATOM 1394 N N . SER A 1 188 ? 22.300 -4.711 -18.796 1.00 94.25 188 SER A N 1
ATOM 1395 C CA . SER A 1 188 ? 21.130 -5.414 -19.326 1.00 94.25 188 SER A CA 1
ATOM 1396 C C . SER A 1 188 ? 19.855 -5.071 -18.539 1.00 94.25 188 SER A C 1
ATOM 1398 O O . SER A 1 188 ? 19.941 -4.826 -17.331 1.00 94.25 188 SER A O 1
ATOM 1400 N N . PRO A 1 189 ? 18.675 -5.087 -19.190 1.00 95.81 189 PRO A N 1
ATOM 1401 C CA . PRO A 1 189 ? 17.397 -4.948 -18.501 1.00 95.81 189 PRO A CA 1
ATOM 1402 C C . PRO A 1 189 ? 17.249 -5.968 -17.371 1.00 95.81 189 PRO A C 1
ATOM 1404 O O . PRO A 1 189 ? 17.675 -7.119 -17.498 1.00 95.81 189 PRO A O 1
ATOM 1407 N N . GLN A 1 190 ? 16.646 -5.532 -16.270 1.00 96.19 190 GLN A N 1
ATOM 1408 C CA . GLN A 1 190 ? 16.378 -6.360 -15.101 1.00 96.19 190 GLN A CA 1
ATOM 1409 C C . GLN A 1 190 ? 14.872 -6.579 -14.968 1.00 96.19 190 GLN A C 1
ATOM 1411 O O . GLN A 1 190 ? 14.099 -5.634 -15.106 1.00 96.19 190 GLN A O 1
ATOM 1416 N N . PHE A 1 191 ? 14.466 -7.812 -14.665 1.00 97.19 191 PHE A N 1
ATOM 1417 C CA . PHE A 1 191 ? 13.065 -8.181 -14.474 1.00 97.19 191 PHE A CA 1
ATOM 1418 C C . PHE A 1 191 ? 12.813 -8.534 -13.010 1.00 97.19 191 PHE A C 1
ATOM 1420 O O . PHE A 1 191 ? 13.526 -9.360 -12.438 1.00 97.19 191 PHE A O 1
ATOM 1427 N N . VAL A 1 192 ? 11.800 -7.918 -12.404 1.00 97.88 192 VAL A N 1
ATOM 1428 C CA . VAL A 1 192 ? 11.376 -8.188 -11.021 1.00 97.88 192 VAL A CA 1
ATOM 1429 C C . VAL A 1 192 ? 9.898 -8.526 -11.022 1.00 97.88 192 VAL A C 1
ATOM 1431 O O . VAL A 1 192 ? 9.125 -7.830 -11.662 1.00 97.88 192 VAL A O 1
ATOM 1434 N N . THR A 1 193 ? 9.500 -9.588 -10.329 1.00 98.06 193 THR A N 1
ATOM 1435 C CA . THR A 1 193 ? 8.114 -10.068 -10.337 1.00 98.06 193 THR A CA 1
ATOM 1436 C C . THR A 1 193 ? 7.530 -10.019 -8.936 1.00 98.06 193 THR A C 1
ATOM 1438 O O . THR A 1 193 ? 8.135 -10.548 -8.009 1.00 98.06 193 THR A O 1
ATOM 1441 N N . PHE A 1 194 ? 6.363 -9.395 -8.811 1.00 97.62 194 PHE A N 1
ATOM 1442 C CA . PHE A 1 194 ? 5.569 -9.288 -7.595 1.00 97.62 194 PHE A CA 1
ATOM 1443 C C . PHE A 1 194 ? 4.314 -10.140 -7.768 1.00 97.62 194 PHE A C 1
ATOM 1445 O O . PHE A 1 194 ? 3.541 -9.917 -8.702 1.00 97.62 194 PHE A O 1
ATOM 1452 N N . ASP A 1 195 ? 4.114 -11.110 -6.882 1.00 97.12 195 ASP A N 1
ATOM 1453 C CA . ASP A 1 195 ? 2.888 -11.899 -6.839 1.00 97.12 195 ASP A CA 1
ATOM 1454 C C . ASP A 1 195 ? 1.975 -11.304 -5.761 1.00 97.12 195 ASP A C 1
ATOM 1456 O O . ASP A 1 195 ? 2.342 -11.226 -4.586 1.00 97.12 195 ASP A O 1
ATOM 1460 N N . LEU A 1 196 ? 0.775 -10.881 -6.153 1.00 95.56 196 LEU A N 1
ATOM 1461 C CA . LEU A 1 196 ? -0.187 -10.250 -5.257 1.00 95.56 196 LEU A CA 1
ATOM 1462 C C . LEU A 1 196 ? -1.584 -10.849 -5.422 1.00 95.56 196 LEU A C 1
ATOM 1464 O O . LEU A 1 196 ? -1.925 -11.441 -6.442 1.00 95.56 196 LEU A O 1
ATOM 1468 N N . GLU A 1 197 ? -2.407 -10.705 -4.398 1.00 95.19 197 GLU A N 1
ATOM 1469 C CA . GLU A 1 197 ? -3.796 -11.128 -4.367 1.00 95.19 197 GLU A CA 1
ATOM 1470 C C . GLU A 1 197 ? -4.685 -9.893 -4.219 1.00 95.19 197 GLU A C 1
ATOM 1472 O O . GLU A 1 197 ? -4.602 -9.148 -3.238 1.00 95.19 197 GLU A O 1
ATOM 1477 N N . ALA A 1 198 ? -5.519 -9.662 -5.229 1.00 94.12 198 ALA A N 1
ATOM 1478 C CA . ALA A 1 198 ? -6.498 -8.594 -5.244 1.00 94.12 198 ALA A CA 1
ATOM 1479 C C . ALA A 1 198 ? -7.824 -9.096 -4.674 1.00 94.12 198 ALA A C 1
ATOM 1481 O O . ALA A 1 198 ? -8.436 -10.027 -5.198 1.00 94.12 198 ALA A O 1
ATOM 1482 N N . VAL A 1 199 ? -8.307 -8.447 -3.625 1.00 90.88 199 VAL A N 1
ATOM 1483 C CA . VAL A 1 199 ? -9.639 -8.678 -3.063 1.00 90.88 199 VAL A CA 1
ATOM 1484 C C . VAL A 1 199 ? -10.456 -7.395 -3.148 1.00 90.88 199 VAL A C 1
ATOM 1486 O O . VAL A 1 199 ? -9.929 -6.325 -3.439 1.00 90.88 199 VAL A O 1
ATOM 1489 N N . GLU A 1 200 ? -11.760 -7.493 -2.889 1.00 83.38 200 GLU A N 1
ATOM 1490 C CA . GLU A 1 200 ? -12.718 -6.391 -3.077 1.00 83.38 200 GLU A CA 1
ATOM 1491 C C . GLU A 1 200 ? -12.280 -5.065 -2.422 1.00 83.38 200 GLU A C 1
ATOM 1493 O O . GLU A 1 200 ? -12.559 -3.997 -2.954 1.00 83.38 200 GLU A O 1
ATOM 1498 N N . ASN A 1 201 ? -11.551 -5.133 -1.301 1.00 82.50 201 ASN A N 1
ATOM 1499 C CA . ASN A 1 201 ? -11.146 -3.970 -0.508 1.00 82.50 201 ASN A CA 1
ATOM 1500 C C . ASN A 1 201 ? -9.627 -3.862 -0.283 1.00 82.50 201 ASN A C 1
ATOM 1502 O O . ASN A 1 201 ? -9.213 -3.295 0.731 1.00 82.50 201 ASN A O 1
ATOM 1506 N N . GLY A 1 202 ? -8.795 -4.459 -1.142 1.00 89.62 202 GLY A N 1
ATOM 1507 C CA . GLY A 1 202 ? -7.348 -4.304 -0.996 1.00 89.62 202 GLY A CA 1
ATOM 1508 C C . GLY A 1 202 ? -6.499 -5.196 -1.894 1.00 89.62 202 GLY A C 1
ATOM 1509 O O . GLY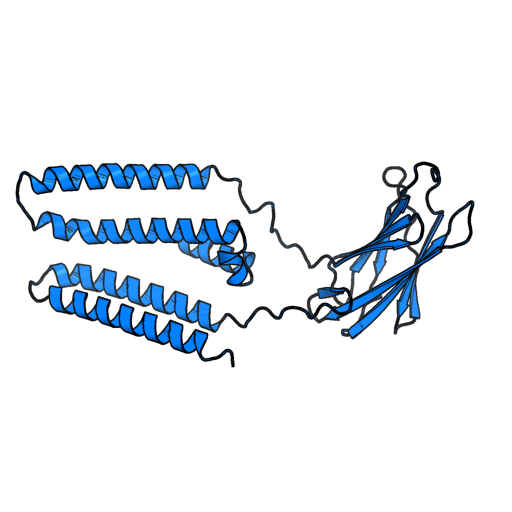 A 1 202 ? -6.973 -6.194 -2.436 1.00 89.62 202 GLY A O 1
ATOM 1510 N N . LEU A 1 203 ? -5.217 -4.855 -1.997 1.00 91.88 203 LEU A N 1
ATOM 1511 C CA . LEU A 1 203 ? -4.166 -5.690 -2.573 1.00 91.88 203 LEU A CA 1
ATOM 1512 C C . LEU A 1 203 ? -3.250 -6.207 -1.457 1.00 91.88 203 LEU A C 1
ATOM 1514 O O . LEU A 1 203 ? -2.849 -5.452 -0.567 1.00 91.88 203 LEU A O 1
ATOM 1518 N N . TYR A 1 204 ? -2.894 -7.487 -1.519 1.00 91.62 204 TYR A N 1
ATOM 1519 C CA . TYR A 1 204 ? -2.065 -8.169 -0.522 1.00 91.62 204 TYR A CA 1
ATOM 1520 C C . TYR A 1 204 ? -0.955 -8.970 -1.209 1.00 91.62 204 TYR A C 1
ATOM 1522 O O . TYR A 1 204 ? -1.166 -9.418 -2.329 1.00 91.62 204 TYR A O 1
ATOM 1530 N N . PRO A 1 205 ? 0.214 -9.195 -0.585 1.00 92.38 205 PRO A N 1
ATOM 1531 C CA . PRO A 1 205 ? 1.203 -10.112 -1.148 1.00 92.38 205 PRO A CA 1
ATOM 1532 C C . PRO A 1 205 ? 0.629 -11.533 -1.227 1.00 92.38 205 PRO A C 1
ATOM 1534 O O . PRO A 1 205 ? -0.135 -11.949 -0.348 1.00 92.38 205 PRO A O 1
ATOM 1537 N N . ALA A 1 206 ? 0.985 -12.290 -2.264 1.00 88.94 206 ALA A N 1
ATOM 1538 C CA . ALA A 1 206 ? 0.463 -13.639 -2.455 1.00 88.94 206 ALA A CA 1
ATOM 1539 C C . ALA A 1 206 ? 0.768 -14.547 -1.248 1.00 88.94 206 ALA A C 1
ATOM 1541 O O . ALA A 1 206 ? 1.850 -14.513 -0.660 1.00 88.94 206 ALA A O 1
ATOM 1542 N N . GLY A 1 207 ? -0.205 -15.378 -0.864 1.00 82.44 207 GLY A N 1
ATOM 1543 C CA . GLY A 1 207 ? -0.078 -16.295 0.275 1.00 82.44 207 GLY A CA 1
ATOM 1544 C C . GLY A 1 207 ? -0.377 -15.670 1.643 1.00 82.44 207 GLY A C 1
ATOM 1545 O O . GLY A 1 207 ? -0.415 -16.392 2.643 1.00 82.44 207 GLY A O 1
ATOM 1546 N N . PHE A 1 208 ? -0.658 -14.367 1.709 1.00 76.56 208 PHE A N 1
ATOM 1547 C CA . PHE A 1 208 ? -1.208 -13.738 2.905 1.00 76.56 208 PHE A CA 1
ATOM 1548 C C . PHE A 1 208 ? -2.731 -13.712 2.811 1.00 76.56 208 PHE A C 1
ATOM 1550 O O . PHE A 1 208 ? -3.311 -12.824 2.195 1.00 76.56 208 PHE A O 1
ATOM 1557 N N . ALA A 1 209 ? -3.393 -14.675 3.462 1.00 57.00 209 ALA A N 1
ATOM 1558 C CA . ALA A 1 209 ? -4.846 -14.644 3.573 1.00 57.00 209 ALA A CA 1
ATOM 1559 C C . ALA A 1 209 ? -5.268 -13.331 4.263 1.00 57.00 209 ALA A C 1
ATOM 1561 O O . ALA A 1 209 ? -4.780 -13.058 5.372 1.00 57.00 209 ALA A O 1
ATOM 1562 N N . PRO A 1 210 ? -6.165 -12.523 3.662 1.00 58.53 210 PRO A N 1
ATOM 1563 C CA . PRO A 1 210 ? -6.702 -11.356 4.338 1.00 58.53 210 PRO A CA 1
ATOM 1564 C C . PRO A 1 210 ? -7.356 -11.861 5.618 1.00 58.53 210 PRO A C 1
ATOM 1566 O O . PRO A 1 210 ? -8.303 -12.649 5.578 1.00 58.53 210 PRO A O 1
ATOM 1569 N N . ARG A 1 211 ? -6.827 -11.463 6.781 1.00 51.47 211 ARG A N 1
ATOM 1570 C CA . ARG A 1 211 ? -7.496 -11.768 8.045 1.00 51.47 211 ARG A CA 1
ATOM 1571 C C . ARG A 1 211 ? -8.821 -11.033 8.003 1.00 51.47 211 ARG A C 1
ATOM 1573 O O . ARG A 1 211 ? -8.865 -9.827 8.244 1.00 51.47 211 ARG A O 1
ATOM 1580 N N . HIS A 1 212 ? -9.887 -11.754 7.660 1.00 44.50 212 HIS A N 1
ATOM 1581 C CA . HIS A 1 212 ? -11.234 -11.243 7.793 1.00 44.50 212 HIS A CA 1
ATOM 1582 C C . HIS A 1 212 ? -11.367 -10.761 9.223 1.00 44.50 212 HIS A C 1
ATOM 1584 O O . HIS A 1 212 ? -11.235 -11.534 10.174 1.00 44.50 212 HIS A O 1
ATOM 1590 N N . ALA A 1 213 ? -11.569 -9.457 9.356 1.00 44.59 213 ALA A N 1
ATOM 1591 C CA . ALA A 1 213 ? -11.947 -8.868 10.610 1.00 44.59 213 ALA A CA 1
ATOM 1592 C C . ALA A 1 213 ? -13.134 -9.678 11.151 1.00 44.59 213 ALA A C 1
ATOM 1594 O O . ALA A 1 213 ? -14.155 -9.748 10.457 1.00 44.59 213 ALA A O 1
ATOM 1595 N N . PRO A 1 214 ? -13.012 -10.362 12.308 1.00 44.03 214 PRO A N 1
ATOM 1596 C CA . PRO A 1 214 ? -14.118 -11.141 12.836 1.00 44.03 214 PRO A CA 1
ATOM 1597 C C . PRO A 1 214 ? -15.344 -10.234 12.916 1.00 44.03 214 PRO A C 1
ATOM 1599 O O . PRO A 1 214 ? -15.235 -9.050 13.242 1.00 44.03 214 PRO A O 1
ATOM 1602 N N . ASN A 1 215 ? -16.512 -10.766 12.553 1.00 41.38 215 ASN A N 1
ATOM 1603 C CA . ASN A 1 215 ? -17.740 -9.988 12.433 1.00 41.38 215 ASN A CA 1
ATOM 1604 C C . ASN A 1 215 ? -18.186 -9.491 13.824 1.00 41.38 215 ASN A C 1
ATOM 1606 O O . ASN A 1 215 ? -18.960 -10.124 14.540 1.00 41.38 215 ASN A O 1
ATOM 1610 N N . THR A 1 216 ? -17.642 -8.351 14.243 1.00 47.50 216 THR A N 1
ATOM 1611 C CA . THR A 1 216 ? -17.732 -7.817 15.610 1.00 47.50 216 THR A CA 1
ATOM 1612 C C . THR A 1 216 ? -18.992 -6.980 15.845 1.00 47.50 216 THR A C 1
ATOM 1614 O O . THR A 1 216 ? -19.146 -6.345 16.897 1.00 47.50 216 THR A O 1
ATOM 1617 N N . GLY A 1 217 ? -19.945 -7.017 14.904 1.00 45.72 217 GLY A N 1
ATOM 1618 C CA . GLY A 1 217 ? -21.276 -6.421 15.051 1.00 45.72 217 GLY A CA 1
ATOM 1619 C C . GLY A 1 217 ? -22.015 -6.932 16.294 1.00 45.72 217 GLY A C 1
ATOM 1620 O O . GLY A 1 217 ? -22.668 -6.159 16.994 1.00 45.72 217 GLY A O 1
ATOM 1621 N N . LEU A 1 218 ? -21.832 -8.212 16.636 1.00 47.69 218 LEU A N 1
ATOM 1622 C CA . LEU A 1 218 ? -22.430 -8.822 17.825 1.00 47.69 218 LEU A CA 1
ATOM 1623 C C . LEU A 1 218 ? -21.797 -8.298 19.126 1.00 47.69 218 LEU A C 1
ATOM 1625 O O . LEU A 1 218 ? -22.508 -7.959 20.069 1.00 47.69 218 LEU A O 1
ATOM 1629 N N . LEU A 1 219 ? -20.471 -8.140 19.160 1.00 47.75 219 LEU A N 1
ATOM 1630 C CA . LEU A 1 219 ? -19.754 -7.616 20.330 1.00 47.75 219 LEU A CA 1
ATOM 1631 C C . LEU A 1 219 ? -20.036 -6.125 20.567 1.00 47.75 219 LEU A C 1
ATOM 1633 O O . LEU A 1 219 ? -20.191 -5.695 21.710 1.00 47.75 219 LEU A O 1
ATOM 1637 N N . THR A 1 220 ? -20.192 -5.335 19.500 1.00 49.19 220 THR A N 1
ATOM 1638 C CA . THR A 1 220 ? -20.624 -3.930 19.617 1.00 49.19 220 THR A CA 1
ATOM 1639 C C . THR A 1 220 ? -22.065 -3.812 20.111 1.00 49.19 220 THR A C 1
ATOM 1641 O O . THR A 1 220 ? -22.332 -2.989 20.988 1.00 49.19 220 THR A O 1
ATOM 1644 N N . ALA A 1 221 ? -22.986 -4.647 19.618 1.00 51.66 221 ALA A N 1
ATOM 1645 C CA . ALA A 1 221 ? -24.359 -4.694 20.123 1.00 51.66 221 ALA A CA 1
ATOM 1646 C C . ALA A 1 221 ? -24.408 -5.067 21.617 1.00 51.66 221 ALA A C 1
ATOM 1648 O O . ALA A 1 221 ? -25.122 -4.422 22.388 1.00 51.66 221 ALA A O 1
ATOM 1649 N N . LEU A 1 222 ? -23.585 -6.032 22.044 1.00 58.31 222 LEU A N 1
ATOM 1650 C CA . LEU A 1 222 ? -23.445 -6.405 23.453 1.00 58.31 222 LEU A CA 1
ATOM 1651 C C . LEU A 1 222 ? -22.903 -5.241 24.296 1.00 58.31 222 LEU A C 1
ATOM 1653 O O . LEU A 1 222 ? -23.482 -4.926 25.332 1.00 58.31 222 LEU A O 1
ATOM 1657 N N . GLY A 1 223 ? -21.860 -4.537 23.843 1.00 57.28 223 GLY A N 1
ATOM 1658 C CA . GLY A 1 223 ? -21.317 -3.367 24.546 1.00 57.28 223 GLY A CA 1
ATOM 1659 C C . GLY A 1 223 ? -22.347 -2.247 24.767 1.00 57.28 223 GLY A C 1
ATOM 1660 O O . GLY A 1 223 ? -22.436 -1.687 25.863 1.00 57.28 223 GLY A O 1
ATOM 1661 N N . PHE A 1 224 ? -23.182 -1.952 23.763 1.00 55.72 224 PHE A N 1
ATOM 1662 C CA . PHE A 1 224 ? -24.275 -0.980 23.902 1.00 55.72 224 PHE A CA 1
ATOM 1663 C C . PHE A 1 224 ? -25.386 -1.464 24.836 1.00 55.72 224 PHE A C 1
ATOM 1665 O O . PHE A 1 224 ? -25.889 -0.671 25.637 1.00 55.72 224 PHE A O 1
ATOM 1672 N N . ALA A 1 225 ? -25.741 -2.750 24.780 1.00 58.31 225 ALA A N 1
ATOM 1673 C CA . ALA A 1 225 ? -26.699 -3.340 25.711 1.00 58.31 225 ALA A CA 1
ATOM 1674 C C . ALA A 1 225 ? -26.216 -3.190 27.164 1.00 58.31 225 ALA A C 1
ATOM 1676 O O . ALA A 1 225 ? -26.980 -2.772 28.034 1.00 58.31 225 ALA A O 1
ATOM 1677 N N . TRP A 1 226 ? -24.923 -3.414 27.414 1.00 57.41 226 TRP A N 1
ATOM 1678 C CA . TRP A 1 226 ? -24.310 -3.260 28.733 1.00 57.41 226 TRP A CA 1
ATOM 1679 C C . TRP A 1 226 ? -24.294 -1.818 29.244 1.00 57.41 226 TRP A C 1
ATOM 1681 O O . TRP A 1 226 ? -24.612 -1.580 30.412 1.00 57.41 226 TRP A O 1
ATOM 1691 N N . LEU A 1 227 ? -23.997 -0.840 28.383 1.00 58.31 227 LEU A N 1
ATOM 1692 C CA . LEU A 1 227 ? -24.121 0.580 28.736 1.00 58.31 227 LEU A CA 1
ATOM 1693 C C . LEU A 1 227 ? -25.567 0.950 29.093 1.00 58.31 227 LEU A C 1
ATOM 1695 O O . LEU A 1 227 ? -25.790 1.685 30.057 1.00 58.31 227 LEU A O 1
ATOM 1699 N N . GLY A 1 228 ? -26.545 0.402 28.366 1.00 56.69 228 GLY A N 1
ATOM 1700 C CA . GLY A 1 228 ? -27.965 0.550 28.682 1.00 56.69 228 GLY A CA 1
ATOM 1701 C C . GLY A 1 228 ? -28.318 -0.010 30.063 1.00 56.69 228 GLY A C 1
ATOM 1702 O O . GLY A 1 228 ? -28.953 0.679 30.861 1.00 56.69 228 GLY A O 1
ATOM 1703 N N . VAL A 1 229 ? -27.843 -1.217 30.387 1.00 62.50 229 VAL A N 1
ATOM 1704 C CA . VAL A 1 229 ? -28.050 -1.852 31.701 1.00 62.50 229 VAL A CA 1
ATOM 1705 C C . VAL A 1 229 ? -27.417 -1.026 32.824 1.00 62.50 229 VAL A C 1
ATOM 1707 O O . VAL A 1 229 ? -28.082 -0.739 33.820 1.00 62.50 229 VAL A O 1
ATOM 1710 N N . GLY A 1 230 ? -26.170 -0.576 32.660 1.00 58.09 230 GLY A N 1
ATOM 1711 C CA . GLY A 1 230 ? -25.491 0.268 33.647 1.00 58.09 230 GLY A CA 1
ATOM 1712 C C . GLY A 1 230 ? -26.216 1.597 33.892 1.00 58.09 230 GLY A C 1
ATOM 1713 O O . GLY A 1 230 ? -26.379 2.017 35.040 1.00 58.09 230 GLY A O 1
ATOM 1714 N N . LEU A 1 231 ? -26.724 2.229 32.828 1.00 59.28 231 LEU A N 1
ATOM 1715 C CA . LEU A 1 231 ? -27.512 3.458 32.924 1.00 59.28 231 LEU A CA 1
ATOM 1716 C C . LEU A 1 231 ? -28.834 3.223 33.670 1.00 59.28 231 LEU A C 1
ATOM 1718 O O . LEU A 1 231 ? -29.184 4.000 34.560 1.00 59.28 231 LEU A O 1
ATOM 1722 N N . LEU A 1 232 ? -29.550 2.141 33.348 1.00 59.97 232 LEU A N 1
ATOM 1723 C CA . LEU A 1 232 ? -30.808 1.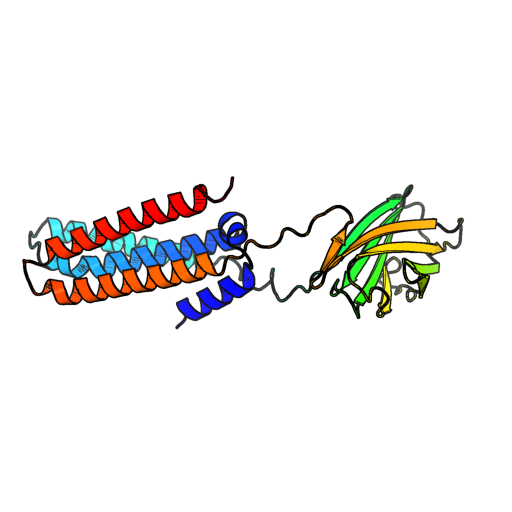781 34.004 1.00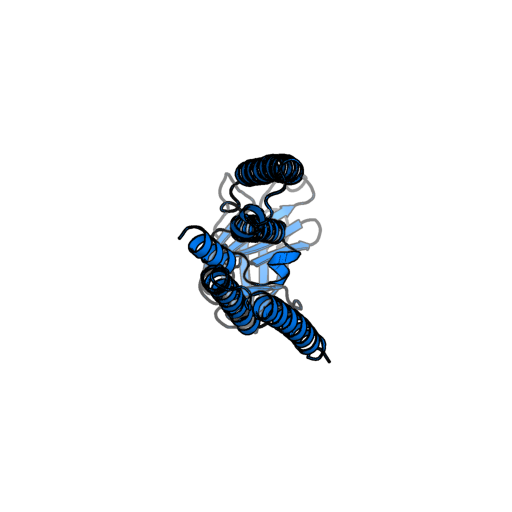 59.97 232 LEU A CA 1
ATOM 1724 C C . LEU A 1 232 ? -30.605 1.474 35.491 1.00 59.97 232 LEU A C 1
ATOM 1726 O O . LEU A 1 232 ? -31.371 1.968 36.317 1.00 59.97 232 LEU A O 1
ATOM 1730 N N . LEU A 1 233 ? -29.542 0.749 35.852 1.00 61.91 233 LEU A N 1
ATOM 1731 C CA . LEU A 1 233 ? -29.171 0.502 37.250 1.00 61.91 233 LEU A CA 1
ATOM 1732 C C . LEU A 1 233 ? -28.793 1.804 37.981 1.00 61.91 233 LEU A C 1
ATOM 1734 O O . LEU A 1 233 ? -29.181 2.012 39.134 1.00 61.91 233 LEU A O 1
ATOM 1738 N N . GLY A 1 234 ? -28.105 2.731 37.309 1.00 56.53 234 GLY A N 1
ATOM 1739 C CA . GLY A 1 234 ? -27.808 4.067 37.834 1.00 56.53 234 GLY A CA 1
ATOM 1740 C C . GLY A 1 234 ? -29.063 4.914 38.093 1.00 56.53 234 GLY A C 1
ATOM 1741 O O . GLY A 1 234 ? -29.182 5.562 39.133 1.00 56.53 234 GLY A O 1
ATOM 1742 N N . ILE A 1 235 ? -30.040 4.885 37.185 1.00 60.66 235 ILE A N 1
ATOM 1743 C CA . ILE A 1 235 ? -31.322 5.591 37.354 1.00 60.66 235 ILE A CA 1
ATOM 1744 C C . ILE A 1 235 ? -32.161 4.933 38.459 1.00 60.66 235 ILE A C 1
ATOM 1746 O O . ILE A 1 235 ? -32.725 5.631 39.308 1.00 60.66 235 ILE A O 1
ATOM 1750 N N . ALA A 1 236 ? -32.217 3.599 38.477 1.00 57.25 236 ALA A N 1
ATOM 1751 C CA . ALA A 1 236 ? -32.944 2.831 39.478 1.00 57.25 236 ALA A CA 1
ATOM 1752 C C . ALA A 1 236 ? -32.380 3.089 40.879 1.00 57.25 236 ALA A C 1
ATOM 1754 O O . ALA A 1 236 ? -33.137 3.462 41.768 1.00 57.25 236 ALA A O 1
ATOM 1755 N N . SER A 1 237 ? -31.059 3.012 41.067 1.00 54.81 237 SER A N 1
ATOM 1756 C CA . SER A 1 237 ? -30.407 3.276 42.360 1.00 54.81 237 SER A CA 1
ATOM 1757 C C . SER A 1 237 ? -30.684 4.685 42.901 1.00 54.81 237 SER A C 1
ATOM 1759 O O . SER A 1 237 ? -30.910 4.842 44.102 1.00 54.81 237 SER A O 1
ATOM 1761 N N . ARG A 1 238 ? -30.774 5.704 42.032 1.00 55.72 238 ARG A N 1
ATOM 1762 C CA . ARG A 1 238 ? -31.150 7.072 42.435 1.00 55.72 238 ARG A CA 1
ATOM 1763 C C . ARG A 1 238 ? -32.591 7.179 42.932 1.00 55.72 238 ARG A C 1
ATOM 1765 O O . ARG A 1 238 ? -32.833 7.883 43.908 1.00 55.72 238 ARG A O 1
ATOM 1772 N N . ARG A 1 239 ? -33.542 6.487 42.297 1.00 57.09 239 ARG A N 1
ATOM 1773 C CA . ARG A 1 239 ? -34.948 6.459 42.752 1.00 57.09 239 ARG A CA 1
ATOM 1774 C C . ARG A 1 239 ? -35.119 5.624 44.018 1.00 57.09 239 ARG A C 1
ATOM 1776 O O . ARG A 1 239 ? -35.849 5.993 44.931 1.00 57.09 239 ARG A O 1
ATOM 1783 N N . VAL A 1 240 ? -34.402 4.514 44.074 1.00 50.66 240 VAL A N 1
ATOM 1784 C CA . VAL A 1 240 ? -34.502 3.493 45.113 1.00 50.66 240 VAL A CA 1
ATOM 1785 C C . VAL A 1 240 ? -33.828 3.937 46.415 1.00 50.66 240 VAL A C 1
ATOM 1787 O O . VAL A 1 240 ? -34.274 3.546 47.493 1.00 50.66 240 VAL A O 1
ATOM 1790 N N . ALA A 1 241 ? -32.877 4.877 46.359 1.00 51.97 241 ALA A N 1
ATOM 1791 C CA . ALA A 1 241 ? -32.369 5.562 47.542 1.00 51.97 241 ALA A CA 1
ATOM 1792 C C . ALA A 1 241 ? -33.491 6.153 48.426 1.00 51.97 241 ALA A C 1
ATOM 1794 O O . ALA A 1 241 ? -33.258 6.345 49.609 1.00 51.97 241 ALA A O 1
ATOM 1795 N N . ALA A 1 242 ? -34.715 6.384 47.953 1.00 56.38 242 ALA A N 1
ATOM 1796 C CA . ALA A 1 242 ? -35.813 6.848 48.805 1.00 56.38 242 ALA A CA 1
ATOM 1797 C C . ALA A 1 242 ? -36.395 5.797 49.791 1.00 56.38 242 ALA A C 1
ATOM 1799 O O . ALA A 1 242 ? -37.151 6.184 50.676 1.00 56.38 242 ALA A O 1
ATOM 1800 N N . SER A 1 243 ? -36.053 4.501 49.708 1.00 53.28 243 SER A N 1
ATOM 1801 C CA . SER A 1 243 ? -36.692 3.446 50.529 1.00 53.28 243 SER A CA 1
ATOM 1802 C C . SER A 1 243 ? -35.707 2.384 51.042 1.00 53.28 243 SER A C 1
ATOM 1804 O O . SER A 1 243 ? -34.815 1.970 50.315 1.00 53.28 243 SER A O 1
ATOM 1806 N N . ALA A 1 244 ? -35.849 1.915 52.287 1.00 54.16 244 ALA A N 1
ATOM 1807 C CA . ALA A 1 244 ? -34.905 0.981 52.928 1.00 54.16 244 ALA A CA 1
ATOM 1808 C C . ALA A 1 244 ? -34.915 -0.455 52.349 1.00 54.16 244 ALA A C 1
ATOM 1810 O O . ALA A 1 244 ? -33.952 -1.196 52.525 1.00 54.16 244 ALA A O 1
ATOM 1811 N N . THR A 1 245 ? -35.943 -0.835 51.587 1.00 56.97 245 THR A N 1
ATOM 1812 C CA . THR A 1 245 ? -36.039 -2.119 50.857 1.00 56.97 245 THR A CA 1
ATOM 1813 C C . THR A 1 245 ? -35.169 -2.173 49.589 1.00 56.97 245 THR A C 1
ATOM 1815 O O . THR A 1 245 ? -35.141 -3.169 48.878 1.00 56.97 245 THR A O 1
ATOM 1818 N N . ALA A 1 246 ? -34.426 -1.101 49.323 1.00 49.88 246 ALA A N 1
ATOM 1819 C CA . ALA A 1 246 ? -33.559 -0.862 48.177 1.00 49.88 246 ALA A CA 1
ATOM 1820 C C . ALA A 1 246 ? -32.355 -1.787 48.006 1.00 49.88 246 ALA A C 1
ATOM 1822 O O . ALA A 1 246 ? -31.920 -2.051 46.883 1.00 49.88 246 ALA A O 1
ATOM 1823 N N . LEU A 1 247 ? -31.755 -2.196 49.123 1.00 52.84 247 LEU A N 1
ATOM 1824 C CA . LEU A 1 247 ? -30.439 -2.826 49.116 1.00 52.84 247 LEU A CA 1
ATOM 1825 C C . LEU A 1 247 ? -30.479 -4.198 48.422 1.00 52.84 247 LEU A C 1
ATOM 1827 O O . LEU A 1 247 ? -29.529 -4.571 47.739 1.00 52.84 247 LEU A O 1
ATOM 1831 N N . SER A 1 248 ? -31.605 -4.911 48.529 1.00 55.84 248 SER A N 1
ATOM 1832 C CA . SER A 1 248 ? -31.812 -6.214 47.891 1.00 55.84 248 SER A CA 1
ATOM 1833 C C . SER A 1 248 ? -31.837 -6.122 46.365 1.00 55.84 248 SER A C 1
ATOM 1835 O O . SER A 1 248 ? -31.258 -6.975 45.700 1.00 55.84 248 SER A O 1
ATOM 1837 N N . TRP A 1 249 ? -32.423 -5.063 45.799 1.00 55.50 249 TRP A N 1
ATOM 1838 C CA . TRP A 1 249 ? -32.498 -4.864 44.347 1.00 55.50 249 TRP A CA 1
ATOM 1839 C C . TRP A 1 249 ? -31.150 -4.510 43.723 1.00 55.50 249 TRP A C 1
ATOM 1841 O O . TRP A 1 249 ? -30.852 -4.954 42.617 1.00 55.50 249 TRP A O 1
ATOM 1851 N N . VAL A 1 250 ? -30.307 -3.760 44.439 1.00 58.28 250 VAL A N 1
ATOM 1852 C CA . VAL A 1 250 ? -28.939 -3.464 43.985 1.00 58.28 250 VAL A CA 1
ATOM 1853 C C . VAL A 1 250 ? -28.086 -4.734 43.991 1.00 58.28 250 VAL A C 1
ATOM 1855 O O . VAL A 1 250 ? -27.382 -4.987 43.018 1.00 58.28 250 VAL A O 1
ATOM 1858 N N . VAL A 1 251 ? -28.192 -5.565 45.033 1.00 61.12 251 VAL A N 1
ATOM 1859 C CA . VAL A 1 251 ? -27.464 -6.844 45.122 1.00 61.12 251 VAL A CA 1
ATOM 1860 C C . VAL A 1 251 ? -27.943 -7.840 44.058 1.00 61.12 251 VAL A C 1
ATOM 1862 O O . VAL A 1 251 ? -27.112 -8.470 43.409 1.00 61.12 251 VAL A O 1
ATOM 1865 N N . LEU A 1 252 ? -29.254 -7.930 43.804 1.00 60.03 252 LEU A N 1
ATOM 1866 C CA . LEU A 1 252 ? -29.820 -8.747 42.720 1.00 60.03 252 LEU A CA 1
ATOM 1867 C C . LEU A 1 252 ? -29.375 -8.266 41.333 1.00 60.03 252 LEU A C 1
ATOM 1869 O O . LEU A 1 252 ? -29.023 -9.087 40.489 1.00 60.03 252 LEU A O 1
ATOM 1873 N N . GLY A 1 253 ? -29.334 -6.949 41.110 1.00 64.00 253 GLY A N 1
ATOM 1874 C CA . GLY A 1 253 ? -28.828 -6.372 39.865 1.00 64.00 253 GLY A CA 1
ATOM 1875 C C . GLY A 1 253 ? -27.351 -6.696 39.637 1.00 64.00 253 GLY A C 1
ATOM 1876 O O . GLY A 1 253 ? -26.971 -7.099 38.542 1.00 64.00 253 GLY A O 1
ATOM 1877 N N . LEU A 1 254 ? -26.525 -6.595 40.681 1.00 61.62 254 LEU A N 1
ATOM 1878 C CA . LEU A 1 254 ? -25.095 -6.904 40.604 1.00 61.62 254 LEU A CA 1
ATOM 1879 C C . LEU A 1 254 ? -24.840 -8.404 40.386 1.00 61.62 254 LEU A C 1
ATOM 1881 O O . LEU A 1 254 ? -23.994 -8.767 39.574 1.00 61.62 254 LEU A O 1
ATOM 1885 N N . ALA A 1 255 ? -25.610 -9.278 41.042 1.00 56.97 255 ALA A N 1
ATOM 1886 C CA . ALA A 1 255 ? -25.538 -10.723 40.834 1.00 56.97 255 ALA A CA 1
ATOM 1887 C C . ALA A 1 255 ? -25.945 -11.123 39.405 1.00 56.97 255 ALA A C 1
ATOM 1889 O O . ALA A 1 255 ? -25.265 -11.934 38.779 1.00 56.97 255 ALA A O 1
ATOM 1890 N N . ALA A 1 256 ? -26.995 -10.509 38.849 1.00 63.12 256 ALA A N 1
ATOM 1891 C CA . ALA A 1 256 ? -27.409 -10.744 37.465 1.00 63.12 256 ALA A CA 1
ATOM 1892 C C . ALA A 1 256 ? -26.332 -10.304 36.456 1.00 63.12 256 ALA A C 1
ATOM 1894 O O . ALA A 1 256 ? -26.078 -11.011 35.483 1.00 63.12 256 ALA A O 1
ATOM 1895 N N . VAL A 1 257 ? -25.650 -9.182 36.718 1.00 59.78 257 VAL A N 1
ATOM 1896 C CA . VAL A 1 257 ? -24.516 -8.708 35.906 1.00 59.78 257 VAL A CA 1
ATOM 1897 C C . VAL A 1 257 ? -23.359 -9.712 35.933 1.00 59.78 257 VAL A C 1
ATOM 1899 O O . VAL A 1 257 ? -22.812 -10.024 34.880 1.00 59.78 257 VAL A O 1
ATOM 1902 N N . VAL A 1 258 ? -23.016 -10.270 37.099 1.00 61.62 258 VAL A N 1
ATOM 1903 C CA . VAL A 1 258 ? -21.944 -11.277 37.226 1.00 61.62 258 VAL A CA 1
ATOM 1904 C C . VAL A 1 258 ? -22.295 -12.578 36.495 1.00 61.62 258 VAL A C 1
ATOM 1906 O O . VAL A 1 258 ? -21.448 -13.131 35.796 1.00 61.62 258 VAL A O 1
ATOM 1909 N N . VAL A 1 259 ? -23.544 -13.045 36.590 1.00 59.78 259 VAL A N 1
ATOM 1910 C CA . VAL A 1 259 ? -24.006 -14.256 35.883 1.00 59.78 259 VAL A CA 1
ATOM 1911 C C . VAL A 1 259 ? -23.994 -14.055 34.365 1.00 59.78 259 VAL A C 1
ATOM 1913 O O . VAL A 1 259 ? -23.534 -14.928 33.632 1.00 59.78 259 VAL A O 1
ATOM 1916 N N . LEU A 1 260 ? -24.436 -12.892 33.884 1.00 58.16 260 LEU A N 1
ATOM 1917 C CA . LEU A 1 260 ? -24.421 -12.564 32.457 1.00 58.16 260 LEU A CA 1
ATOM 1918 C C . LEU A 1 260 ? -22.995 -12.357 31.913 1.00 58.16 260 LEU A C 1
ATOM 1920 O O . LEU A 1 260 ? -22.724 -12.749 30.779 1.00 58.16 260 LEU A O 1
ATOM 1924 N N . LEU A 1 261 ? -22.070 -11.815 32.717 1.00 56.97 261 LEU A N 1
ATOM 1925 C CA . LEU A 1 261 ? -20.640 -11.750 32.381 1.00 56.97 261 LEU A CA 1
ATOM 1926 C C . LEU A 1 261 ? -20.027 -13.151 32.257 1.00 56.97 261 LEU A C 1
ATOM 1928 O O . LEU A 1 261 ? -19.328 -13.423 31.284 1.00 56.97 261 LEU A O 1
ATOM 1932 N N . GLY A 1 262 ? -20.333 -14.056 33.192 1.00 54.53 262 GLY A N 1
ATOM 1933 C CA . GLY A 1 262 ? -19.886 -15.450 33.121 1.00 54.53 262 GLY A CA 1
ATOM 1934 C C . GLY A 1 262 ? -20.429 -16.183 31.891 1.00 54.53 262 GLY A C 1
ATOM 1935 O O . GLY A 1 262 ? -19.674 -16.845 31.184 1.00 54.53 262 GLY A O 1
ATOM 1936 N N . ALA A 1 263 ? -21.718 -16.013 31.582 1.00 55.03 263 ALA A N 1
ATOM 1937 C CA . ALA A 1 263 ? -22.353 -16.657 30.431 1.00 55.03 263 ALA A CA 1
ATOM 1938 C C . ALA A 1 263 ? -21.825 -16.133 29.082 1.00 55.03 263 ALA A C 1
ATOM 1940 O O . ALA A 1 263 ? -21.606 -16.919 28.163 1.00 55.03 263 ALA A O 1
ATOM 1941 N N . GLY A 1 264 ? -21.575 -14.823 28.966 1.00 50.62 264 GLY A N 1
ATOM 1942 C CA . GLY A 1 264 ? -21.011 -14.223 27.754 1.00 50.62 264 GLY A CA 1
ATOM 1943 C C . GLY A 1 264 ? -19.587 -14.699 27.459 1.00 50.62 264 GLY A C 1
ATOM 1944 O O . GLY A 1 264 ? -19.268 -14.985 26.309 1.00 50.62 264 GLY A O 1
ATOM 1945 N N . ILE A 1 265 ? -18.753 -14.855 28.492 1.00 52.38 265 ILE A N 1
ATOM 1946 C CA . ILE A 1 265 ? -17.383 -15.370 28.344 1.00 52.38 265 ILE A CA 1
ATOM 1947 C C . ILE A 1 265 ? -17.396 -16.833 27.875 1.00 52.38 265 ILE A C 1
ATOM 1949 O O . ILE A 1 265 ? -16.627 -17.186 26.987 1.00 52.38 265 ILE A O 1
ATOM 1953 N N . VAL A 1 266 ? -18.300 -17.663 28.409 1.00 48.31 266 VAL A N 1
ATOM 1954 C CA . VAL A 1 266 ? -18.434 -19.082 28.022 1.00 48.31 266 VAL A CA 1
ATOM 1955 C C . VAL A 1 266 ? -18.963 -19.248 26.593 1.00 48.31 266 VAL A C 1
ATOM 1957 O O . VAL A 1 266 ? -18.519 -20.136 25.870 1.00 48.31 266 VAL A O 1
ATOM 1960 N N . LEU A 1 267 ? -19.880 -18.385 26.149 1.00 50.19 267 LEU A N 1
ATOM 1961 C CA . LEU A 1 267 ? -20.398 -18.421 24.776 1.00 50.19 267 LEU A CA 1
ATOM 1962 C C . LEU A 1 267 ? -19.364 -17.967 23.738 1.00 50.19 267 LEU A C 1
ATOM 1964 O O . LEU A 1 267 ? -19.363 -18.477 22.622 1.00 50.19 267 LEU A O 1
ATOM 1968 N N . VAL A 1 268 ? -18.477 -17.038 24.100 1.00 49.25 268 VAL A N 1
ATOM 1969 C CA . VAL A 1 268 ? -17.397 -16.574 23.216 1.00 49.25 268 VAL A CA 1
ATOM 1970 C C . VAL A 1 268 ? -16.238 -17.575 23.170 1.00 49.25 268 VAL A C 1
ATOM 1972 O O . VAL A 1 268 ? -15.635 -17.737 22.115 1.00 49.25 268 VAL A O 1
ATOM 1975 N N . SER A 1 269 ? -15.949 -18.293 24.262 1.00 44.34 269 SER A N 1
ATOM 1976 C CA . SER A 1 269 ? -14.881 -19.305 24.291 1.00 44.34 269 SER A CA 1
ATOM 1977 C C . SER A 1 269 ? -15.301 -20.686 23.773 1.00 44.34 269 SER A C 1
ATOM 1979 O O . SER A 1 269 ? -14.447 -21.458 23.348 1.00 44.34 269 SER A O 1
ATOM 1981 N N . GLY A 1 270 ? -16.599 -21.011 23.785 1.00 37.31 270 GLY A N 1
ATOM 1982 C CA . GLY A 1 270 ? -17.125 -22.292 23.297 1.00 37.31 270 GLY A CA 1
ATOM 1983 C C . GLY A 1 270 ? -17.369 -22.370 21.784 1.00 37.31 270 GLY A C 1
ATOM 1984 O O . GLY A 1 270 ? -17.650 -23.452 21.281 1.00 37.31 270 GLY A O 1
ATOM 1985 N N . GLY A 1 271 ? -17.285 -21.247 21.061 1.00 38.91 271 GLY A N 1
ATOM 1986 C CA . GLY A 1 271 ? -17.543 -21.169 19.614 1.00 38.91 271 GLY A CA 1
ATOM 1987 C C . GLY A 1 271 ? -16.310 -21.322 18.716 1.00 38.91 271 GLY A C 1
ATOM 1988 O O . GLY A 1 271 ? -16.433 -21.186 17.504 1.00 38.91 271 GLY A O 1
ATOM 1989 N N . SER A 1 272 ? -15.132 -21.562 19.294 1.00 39.91 272 SER A N 1
ATOM 1990 C CA . SER A 1 272 ? -13.853 -21.695 18.584 1.00 39.91 272 SER A CA 1
ATOM 1991 C C . SER A 1 272 ? -13.320 -23.135 18.604 1.00 39.91 272 SER A C 1
ATOM 1993 O O . SER A 1 272 ? -12.158 -23.357 18.950 1.00 39.91 272 SER A O 1
ATOM 1995 N N . ALA A 1 273 ? -14.181 -24.101 18.274 1.00 36.34 273 ALA A N 1
ATOM 1996 C CA . ALA A 1 273 ? -13.824 -25.494 17.997 1.00 36.34 273 ALA A CA 1
ATOM 1997 C C . ALA A 1 273 ? -14.268 -25.871 16.580 1.00 36.34 273 ALA A C 1
ATOM 1999 O O . ALA A 1 273 ? -15.398 -25.477 16.207 1.00 36.34 273 ALA A O 1
#

Foldseek 3Di:
DVVVVVVVVCCVQQVACCSLVVPPVNVLVVVVVVLVVVVLVVVLCVVVVVVPDDPVVNVVVVVVVVVVVVVSVVVVVVSVPPDPPCVPGPPQQCKDWDWDDDPQKIKIWIWPSAAQFKTKIKIFIDGNDPPPPFEFPWKKKAKPPVRDIDTWDQDDPVRRRMTIDMGRRRHDFAKMKIWMFTHHPPDDTDIDIFIWGHDRRHIGGPPDDPPPRPPCPVVVVVVVVVVVLVVVLSVLSVVLVVDPVSPVVNVVSVVVVVVVVVVVVCVVVVVPD

Sequence (273 aa):
AAGLTGLLAARRQIGNWDGLVDTPYGLWFIVKLLVIVLALGLTAWQPLLHRAR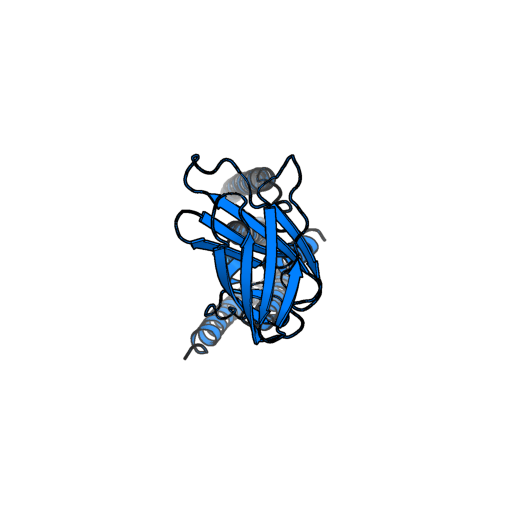GTGAVARAHRAQVAFAGAVVLAAAGLTSTVPAAVELGDTQPVYAETLLVEDTSVTFRAAPGNVGLNEFSLVVATANNAFRVPPTAVTLVFEPGETTLTLSAPSQSDPWTFRATGEQIDATGPWRVSAEIVWPDRSPQFVTFDLEAVENGLYPAGFAPRHAPNTGLLTALGFAWLGVGLLLGIASRRVAASATALSWVVLGLAAVVVLLGAGIVLVSGGSA